Protein AF-A0A178CQE0-F1 (afdb_monomer_lite)

Radius of gyration: 18.45 Å; chains: 1; bounding box: 49×45×46 Å

Structure (mmCIF, N/CA/C/O backbone):
data_AF-A0A178CQE0-F1
#
_entry.id   AF-A0A178CQE0-F1
#
loop_
_atom_site.group_PDB
_atom_site.id
_atom_site.type_symbol
_atom_site.label_atom_id
_atom_site.label_alt_id
_atom_site.label_comp_id
_atom_site.label_asym_id
_atom_site.label_entity_id
_atom_site.label_seq_id
_atom_site.pdbx_PDB_ins_code
_atom_site.Cartn_x
_atom_site.Cartn_y
_atom_site.Cartn_z
_atom_site.occupancy
_atom_site.B_iso_or_equiv
_atom_site.auth_seq_id
_atom_site.auth_comp_id
_atom_site.auth_asym_id
_atom_site.auth_atom_id
_atom_site.pdbx_PDB_model_num
ATOM 1 N N . MET A 1 1 ? -0.374 -16.243 8.216 1.00 57.62 1 MET A N 1
ATOM 2 C CA . MET A 1 1 ? 0.678 -16.666 9.179 1.00 57.62 1 MET A CA 1
ATOM 3 C C . MET A 1 1 ? 1.559 -15.466 9.509 1.00 57.62 1 MET A C 1
ATOM 5 O O . MET A 1 1 ? 1.659 -14.575 8.674 1.00 57.62 1 MET A O 1
ATOM 9 N N . SER A 1 2 ? 2.169 -15.420 10.698 1.00 73.50 2 SER A N 1
ATOM 10 C CA . SER A 1 2 ? 3.112 -14.352 11.073 1.00 73.50 2 SER A CA 1
ATOM 11 C C . SER A 1 2 ? 4.415 -14.466 10.266 1.00 73.50 2 SER A C 1
ATOM 13 O O . SER A 1 2 ? 4.915 -15.575 10.083 1.00 73.50 2 SER A O 1
ATOM 15 N N . ARG A 1 3 ? 4.950 -13.339 9.777 1.00 84.81 3 ARG A N 1
ATOM 16 C CA . ARG A 1 3 ? 6.243 -13.252 9.071 1.00 84.81 3 ARG A CA 1
ATOM 17 C C . ARG A 1 3 ? 7.281 -12.580 9.967 1.00 84.81 3 ARG A C 1
ATOM 19 O O . ARG A 1 3 ? 6.940 -11.674 10.725 1.00 84.81 3 ARG A O 1
ATOM 26 N N . VAL A 1 4 ? 8.544 -12.989 9.861 1.00 81.56 4 VAL A N 1
ATOM 27 C CA . VAL A 1 4 ? 9.667 -12.300 10.524 1.00 81.56 4 VAL A CA 1
ATOM 28 C C . VAL A 1 4 ? 9.880 -10.938 9.863 1.00 81.56 4 VAL A C 1
ATOM 30 O O . VAL A 1 4 ? 9.739 -10.820 8.648 1.00 81.56 4 VAL A O 1
ATOM 33 N N . ASN A 1 5 ? 10.206 -9.906 10.644 1.00 75.81 5 ASN A N 1
ATOM 34 C CA . ASN A 1 5 ? 10.549 -8.592 10.111 1.00 75.81 5 ASN A CA 1
ATOM 35 C C . ASN A 1 5 ? 11.858 -8.681 9.295 1.00 75.81 5 ASN A C 1
ATOM 37 O O . ASN A 1 5 ? 12.919 -8.876 9.898 1.00 75.81 5 ASN A O 1
ATOM 41 N N . PRO A 1 6 ? 11.818 -8.511 7.959 1.00 72.31 6 PRO A N 1
ATOM 42 C CA . PRO A 1 6 ? 12.993 -8.692 7.104 1.00 72.31 6 PRO A CA 1
ATOM 43 C C . PRO A 1 6 ? 14.070 -7.627 7.343 1.00 72.31 6 PRO A C 1
ATOM 45 O O . PRO A 1 6 ? 15.233 -7.851 7.025 1.00 72.31 6 PRO A O 1
ATOM 48 N N . PHE A 1 7 ? 13.708 -6.505 7.973 1.00 70.50 7 PHE A N 1
ATOM 49 C CA . PHE A 1 7 ? 14.625 -5.410 8.301 1.00 70.50 7 PHE A CA 1
ATOM 50 C C . PHE A 1 7 ? 15.217 -5.510 9.715 1.00 70.50 7 PHE A C 1
ATOM 52 O O . PHE A 1 7 ? 16.078 -4.720 10.086 1.00 70.50 7 PHE A O 1
ATOM 59 N N . ALA A 1 8 ? 14.790 -6.497 10.509 1.00 68.31 8 ALA A N 1
ATOM 60 C CA . ALA A 1 8 ? 15.371 -6.803 11.818 1.00 68.31 8 ALA A CA 1
ATOM 61 C C . ALA A 1 8 ? 15.504 -8.328 12.042 1.00 68.31 8 ALA A C 1
ATOM 63 O O . ALA A 1 8 ? 15.003 -8.855 13.044 1.00 68.31 8 ALA A O 1
ATOM 64 N N . PRO A 1 9 ? 16.181 -9.061 11.131 1.00 61.88 9 PRO A N 1
ATOM 65 C CA . PRO A 1 9 ? 16.208 -10.526 11.146 1.00 61.88 9 PRO A CA 1
ATOM 66 C C . PRO A 1 9 ? 16.956 -11.096 12.359 1.00 61.88 9 PRO A C 1
ATOM 68 O O . PRO A 1 9 ? 16.633 -12.187 12.818 1.00 61.88 9 PRO A O 1
ATOM 71 N N . CYS A 1 10 ? 17.891 -10.329 12.937 1.00 66.00 10 CYS A N 1
ATOM 72 C CA . CYS A 1 10 ? 18.652 -10.659 14.154 1.00 66.00 10 CYS A CA 1
ATOM 73 C C . CYS A 1 10 ? 17.799 -11.112 15.337 1.00 66.00 10 CYS A C 1
ATOM 75 O O . CYS A 1 10 ? 18.276 -11.782 16.248 1.00 66.00 10 CYS A O 1
ATOM 77 N N . CYS A 1 11 ? 16.562 -10.641 15.360 1.00 72.69 11 CYS A N 1
ATOM 78 C CA . CYS A 1 11 ? 15.826 -10.450 16.587 1.00 72.69 11 CYS A CA 1
ATOM 79 C C . CYS A 1 11 ? 14.502 -11.227 16.573 1.00 72.69 11 CYS A C 1
ATOM 81 O O . CYS A 1 11 ? 13.725 -11.119 17.519 1.00 72.69 11 CYS A O 1
ATOM 83 N N . ASN A 1 12 ? 14.252 -11.989 15.493 1.00 74.75 12 ASN A N 1
ATOM 84 C CA . ASN A 1 12 ? 13.070 -12.822 15.246 1.00 74.75 12 ASN A CA 1
ATOM 85 C C . ASN A 1 12 ? 11.737 -12.128 15.589 1.00 74.75 12 ASN A C 1
ATOM 87 O O . ASN A 1 12 ? 10.771 -12.762 16.014 1.00 74.75 12 ASN A O 1
ATOM 91 N N . LYS A 1 13 ? 11.696 -10.796 15.448 1.00 79.12 13 LYS A N 1
ATOM 92 C CA . LYS A 1 13 ? 10.508 -10.001 15.753 1.00 79.12 13 LYS A CA 1
ATOM 93 C C . LYS A 1 13 ? 9.499 -10.154 14.615 1.00 79.12 13 LYS A C 1
ATOM 95 O O . LYS A 1 13 ? 9.911 -10.168 13.452 1.00 79.12 13 LYS A O 1
ATOM 100 N N . PRO A 1 14 ? 8.192 -10.234 14.913 1.00 83.00 14 PRO A N 1
ATOM 101 C CA . PRO A 1 14 ? 7.177 -10.273 13.873 1.00 83.00 14 PRO A CA 1
ATOM 102 C C . PRO A 1 14 ? 7.181 -8.970 13.063 1.00 83.00 14 PRO A C 1
ATOM 104 O O . PRO A 1 14 ? 7.406 -7.883 13.602 1.00 83.00 14 PRO A O 1
ATOM 107 N N . ARG A 1 15 ? 6.908 -9.077 11.761 1.00 85.00 15 ARG A N 1
ATOM 108 C CA . ARG A 1 15 ? 6.619 -7.945 10.877 1.00 85.00 15 ARG A CA 1
ATOM 109 C C . ARG A 1 15 ? 5.296 -7.317 11.324 1.00 85.00 15 ARG A C 1
ATOM 111 O O . ARG A 1 15 ? 4.239 -7.916 11.149 1.00 85.00 15 ARG A O 1
ATOM 118 N N . ARG A 1 16 ? 5.371 -6.130 11.928 1.00 83.88 16 ARG A N 1
ATOM 119 C CA . ARG A 1 16 ? 4.210 -5.306 12.294 1.00 83.88 16 ARG A CA 1
ATOM 120 C C . ARG A 1 16 ? 3.940 -4.302 11.175 1.00 83.88 16 ARG A C 1
ATOM 122 O O . ARG A 1 16 ? 4.886 -3.785 10.587 1.00 83.88 16 ARG A O 1
ATOM 129 N N . LEU A 1 17 ? 2.665 -4.047 10.905 1.00 84.44 17 LEU A N 1
ATOM 130 C CA . LEU A 1 17 ? 2.188 -3.054 9.943 1.00 84.44 17 LEU A CA 1
ATOM 131 C C . LEU A 1 17 ? 1.180 -2.156 10.654 1.00 84.44 17 LEU A C 1
ATOM 133 O O . LEU A 1 17 ? 0.413 -2.651 11.483 1.00 84.44 17 LEU A O 1
ATOM 137 N N . MET A 1 18 ? 1.180 -0.868 10.321 1.00 85.75 18 MET A N 1
ATOM 138 C CA . MET A 1 18 ? 0.133 0.061 10.735 1.00 85.75 18 MET A CA 1
ATOM 139 C C . MET A 1 18 ? -0.791 0.315 9.545 1.00 85.75 18 MET A C 1
ATOM 141 O O . MET A 1 18 ? -0.319 0.511 8.422 1.00 85.75 18 MET A O 1
ATOM 145 N N . LEU A 1 19 ? -2.100 0.270 9.788 1.00 85.12 19 LEU A N 1
ATOM 146 C CA . LEU A 1 19 ? -3.125 0.467 8.767 1.00 85.12 19 LEU A CA 1
ATOM 147 C C . LEU A 1 19 ? -4.058 1.593 9.193 1.00 85.12 19 LEU A C 1
ATOM 149 O O . LEU A 1 19 ? -4.543 1.592 10.324 1.00 85.12 19 LEU A O 1
ATOM 153 N N . THR A 1 20 ? -4.377 2.481 8.258 1.00 84.88 20 THR A N 1
ATOM 154 C CA . THR A 1 20 ? -5.465 3.450 8.423 1.00 84.88 20 THR A CA 1
ATOM 155 C C . THR A 1 20 ? -6.593 3.083 7.472 1.00 84.88 20 THR A C 1
ATOM 157 O O . THR A 1 20 ? -6.371 2.951 6.267 1.00 84.88 20 THR A O 1
ATOM 160 N N . LEU A 1 21 ? -7.800 2.897 8.008 1.00 85.50 21 LEU A N 1
ATOM 161 C CA . LEU A 1 21 ? -8.985 2.562 7.224 1.00 85.50 21 LEU A CA 1
ATOM 162 C C . LEU A 1 21 ? -9.891 3.784 7.073 1.00 85.50 21 LEU A C 1
ATOM 164 O O . LEU A 1 21 ? -10.230 4.438 8.055 1.00 85.50 21 LEU A O 1
ATOM 168 N N . TYR A 1 22 ? -10.344 4.022 5.844 1.00 85.19 22 TYR A N 1
ATOM 169 C CA . TYR A 1 22 ? -11.337 5.042 5.512 1.00 85.19 22 TYR A CA 1
ATOM 170 C C . TYR A 1 22 ? -12.576 4.372 4.902 1.00 85.19 22 TYR A C 1
ATOM 172 O O . TYR A 1 22 ? -12.705 4.316 3.673 1.00 85.19 22 TYR A O 1
ATOM 180 N N . PRO A 1 23 ? -13.466 3.790 5.727 1.00 81.00 23 PRO A N 1
ATOM 181 C CA . PRO A 1 23 ? -14.731 3.261 5.241 1.00 81.00 23 PRO A CA 1
ATOM 182 C C . PRO A 1 23 ? -15.715 4.406 4.927 1.00 81.00 23 PRO A C 1
ATOM 184 O O . PRO A 1 23 ? -15.718 5.427 5.624 1.00 81.00 23 PRO A O 1
ATOM 187 N N . PRO A 1 24 ? -16.570 4.261 3.900 1.00 78.62 24 PRO A N 1
ATOM 188 C CA . PRO A 1 24 ? -17.671 5.175 3.648 1.00 78.62 24 PRO A CA 1
ATOM 189 C C . PRO A 1 24 ? -18.620 5.150 4.841 1.00 78.62 24 PRO A C 1
ATOM 191 O O . PRO A 1 24 ? -18.894 4.094 5.404 1.00 78.62 24 PRO A O 1
ATOM 194 N N . ASN A 1 25 ? -19.123 6.322 5.213 1.00 74.81 25 ASN A N 1
ATOM 195 C CA . ASN A 1 25 ? -20.049 6.480 6.323 1.00 74.81 25 ASN A CA 1
ATOM 196 C C . ASN A 1 25 ? -21.122 7.508 5.971 1.00 74.81 25 ASN A C 1
ATOM 198 O O . ASN A 1 25 ? -20.837 8.529 5.340 1.00 74.81 25 ASN A O 1
ATOM 202 N N . THR A 1 26 ? -22.354 7.258 6.416 1.00 73.88 26 THR A N 1
ATOM 203 C CA . THR A 1 26 ? -23.436 8.248 6.356 1.00 73.88 26 THR A CA 1
ATOM 204 C C . THR A 1 26 ? -23.493 8.978 7.692 1.00 73.88 26 THR A C 1
ATOM 206 O O . THR A 1 26 ? -23.796 8.380 8.722 1.00 73.88 26 THR A O 1
ATOM 209 N N . CYS A 1 27 ? -23.173 10.270 7.688 1.00 67.94 27 CYS A N 1
ATOM 210 C CA . CYS A 1 27 ? -22.921 11.024 8.914 1.00 67.94 27 CYS A CA 1
ATOM 211 C C . CYS A 1 27 ? -24.097 11.954 9.230 1.00 67.94 27 CYS A C 1
ATOM 213 O O . CYS A 1 27 ? -24.461 12.781 8.397 1.00 67.94 27 CYS A O 1
ATOM 215 N N . GLN A 1 28 ? -24.651 11.875 10.443 1.00 73.81 28 GLN A N 1
ATOM 216 C CA . GLN A 1 28 ? -25.502 12.946 10.992 1.00 73.81 28 GLN A CA 1
ATOM 217 C C . GLN A 1 28 ? -24.718 13.901 11.900 1.00 73.81 28 GLN A C 1
ATOM 219 O O . GLN A 1 28 ? -25.097 15.060 12.056 1.00 73.81 28 GLN A O 1
ATOM 224 N N . GLN A 1 29 ? -23.621 13.419 12.486 1.00 81.56 29 GLN A N 1
ATOM 225 C CA . GLN A 1 29 ? -22.696 14.181 13.316 1.00 81.56 29 GLN A CA 1
ATOM 226 C C . GLN A 1 29 ? -21.266 13.798 12.940 1.00 81.56 29 GLN A C 1
ATOM 228 O O . GLN A 1 29 ? -20.994 12.645 12.602 1.00 81.56 29 GLN A O 1
ATOM 233 N N . THR A 1 30 ? -20.370 14.777 12.990 1.00 89.25 30 THR A N 1
ATOM 234 C CA . THR A 1 30 ? -18.947 14.614 12.693 1.00 89.25 30 THR A CA 1
ATOM 235 C C . THR A 1 30 ? -18.120 15.231 13.805 1.00 89.25 30 THR A C 1
ATOM 237 O O . THR A 1 30 ? -18.548 16.202 14.431 1.00 89.25 30 THR A O 1
ATOM 240 N N . GLU A 1 31 ? -16.915 14.720 13.995 1.00 91.44 31 GLU A N 1
ATOM 241 C CA . GLU A 1 31 ? -15.907 15.308 14.871 1.00 91.44 31 GLU A CA 1
ATOM 242 C C . GLU A 1 31 ? -14.611 15.563 14.093 1.00 91.44 31 GLU A C 1
ATOM 244 O O . GLU A 1 31 ? -14.434 15.080 12.971 1.00 91.44 31 GLU A O 1
ATOM 249 N N . TYR A 1 32 ? -13.716 16.349 14.685 1.00 91.19 32 TYR A N 1
ATOM 250 C CA . TYR A 1 32 ? -12.369 16.544 14.165 1.00 91.19 32 TYR A CA 1
ATOM 251 C C . TYR A 1 32 ? -11.387 15.725 14.992 1.00 91.19 32 TYR A C 1
ATOM 253 O O . TYR A 1 32 ? -11.338 15.863 16.214 1.00 91.19 32 TYR A O 1
ATOM 261 N N . ILE A 1 33 ? -10.583 14.915 14.313 1.00 89.81 33 ILE A N 1
ATOM 262 C CA . ILE A 1 33 ? -9.463 14.180 14.900 1.00 89.81 33 ILE A CA 1
ATOM 263 C C . ILE A 1 33 ? -8.157 14.680 14.299 1.00 89.81 33 ILE A C 1
ATOM 265 O O . ILE A 1 33 ? -8.128 15.185 13.175 1.00 89.81 33 ILE A O 1
ATOM 269 N N . THR A 1 34 ? -7.062 14.538 15.036 1.00 89.50 34 THR A N 1
ATOM 270 C CA . THR A 1 34 ? -5.733 14.896 14.535 1.00 89.50 34 THR A CA 1
ATOM 271 C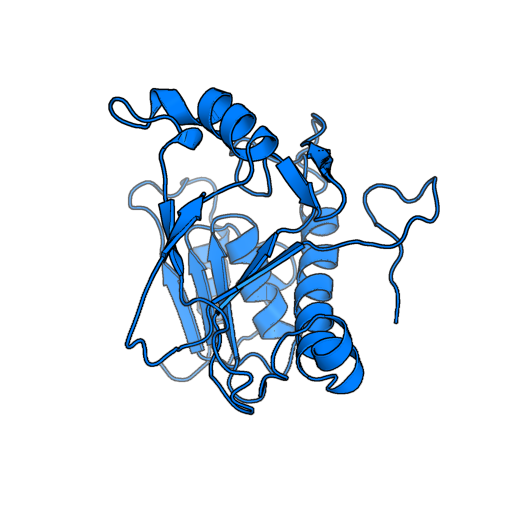 C . THR A 1 34 ? -5.366 14.024 13.332 1.00 89.50 34 THR A C 1
ATOM 273 O O . THR A 1 34 ? -5.620 12.821 13.328 1.00 89.50 34 THR A O 1
ATOM 276 N N . TYR A 1 35 ? -4.782 14.631 12.296 1.00 86.75 35 TYR A N 1
ATOM 277 C CA . TYR A 1 35 ? -4.401 13.944 11.059 1.00 86.75 35 TYR A CA 1
ATOM 278 C C . TYR A 1 35 ? -3.321 12.883 11.279 1.00 86.75 35 TYR A C 1
ATOM 280 O O . TYR A 1 35 ? -3.419 11.777 10.749 1.00 86.75 35 TYR A O 1
ATOM 288 N N . VAL A 1 36 ? -2.301 13.223 12.065 1.00 87.31 36 VAL A N 1
ATOM 289 C CA . VAL A 1 36 ? -1.191 12.340 12.427 1.00 87.31 36 VAL A CA 1
ATOM 290 C C . VAL A 1 36 ? -0.915 12.454 13.929 1.00 87.31 36 VAL A C 1
ATOM 292 O O . VAL A 1 36 ? -1.107 13.535 14.489 1.00 87.31 36 VAL A O 1
ATOM 295 N N . PRO A 1 37 ? -0.484 11.377 14.604 1.00 87.06 37 PRO A N 1
ATOM 296 C CA . PRO A 1 37 ? -0.163 11.439 16.028 1.00 87.06 37 PRO A CA 1
ATOM 297 C C . PRO A 1 37 ? 1.015 12.389 16.332 1.00 87.06 37 PRO A C 1
ATOM 299 O O . PRO A 1 37 ? 1.801 12.678 15.426 1.00 87.06 37 PRO A O 1
ATOM 302 N N . PRO A 1 38 ? 1.171 12.877 17.578 1.00 87.75 38 PRO A N 1
ATOM 303 C CA . PRO A 1 38 ? 2.093 13.971 17.899 1.00 87.75 38 PRO A CA 1
ATOM 304 C C . PRO A 1 38 ? 3.564 13.707 17.555 1.00 87.75 38 PRO A C 1
ATOM 306 O O . PRO A 1 38 ? 4.233 14.594 17.027 1.00 87.75 38 PRO A O 1
ATOM 309 N N . THR A 1 39 ? 4.087 12.502 17.814 1.00 87.94 39 THR A N 1
ATOM 310 C CA . THR A 1 39 ? 5.491 12.187 17.497 1.00 87.94 39 THR A CA 1
ATOM 311 C C . THR A 1 39 ? 5.698 12.155 15.987 1.00 87.94 39 THR A C 1
ATOM 313 O O . THR A 1 39 ? 6.651 12.740 15.467 1.00 87.94 39 THR A O 1
ATOM 316 N N . SER A 1 40 ? 4.752 11.555 15.267 1.00 85.62 40 SER A N 1
ATOM 317 C CA . SER A 1 40 ? 4.744 11.564 13.806 1.00 85.62 40 SER A CA 1
ATOM 318 C C . SER A 1 40 ? 4.614 12.975 13.218 1.00 85.62 40 SER A C 1
ATOM 320 O O . SER A 1 40 ? 5.302 13.311 12.254 1.00 85.62 40 SER A O 1
ATOM 322 N N . ALA A 1 41 ? 3.773 13.823 13.811 1.00 86.56 41 ALA A N 1
ATOM 323 C CA . ALA A 1 41 ? 3.553 15.204 13.395 1.00 86.56 41 ALA A CA 1
ATOM 324 C C . ALA A 1 41 ? 4.823 16.055 13.524 1.00 86.56 41 ALA A C 1
ATOM 326 O O . ALA A 1 41 ? 5.184 16.765 12.580 1.00 86.56 41 ALA A O 1
ATOM 327 N N . ALA A 1 42 ? 5.541 15.928 14.643 1.00 86.25 42 ALA A N 1
ATOM 328 C CA . ALA A 1 42 ? 6.809 16.614 14.864 1.00 86.25 42 ALA A CA 1
ATOM 329 C C . ALA A 1 42 ? 7.857 16.206 13.814 1.00 86.25 42 ALA A C 1
ATOM 331 O O . ALA A 1 42 ? 8.409 17.063 13.125 1.00 86.25 42 ALA A O 1
ATOM 332 N N . ALA A 1 43 ? 8.053 14.899 13.606 1.00 82.81 43 ALA A N 1
ATOM 333 C CA . ALA A 1 43 ? 9.029 14.391 12.641 1.00 82.81 43 ALA A CA 1
ATOM 334 C C . ALA A 1 43 ? 8.704 14.800 11.190 1.00 82.81 43 ALA A C 1
ATOM 336 O O . ALA A 1 43 ? 9.592 15.181 10.425 1.00 82.81 43 ALA A O 1
ATOM 337 N N . LEU A 1 44 ? 7.426 14.759 10.795 1.00 80.94 44 LEU A N 1
ATOM 338 C CA . LEU A 1 44 ? 6.994 15.212 9.469 1.00 80.94 44 LEU A CA 1
ATOM 339 C C . LEU A 1 44 ? 7.150 16.728 9.304 1.00 80.94 44 LEU A C 1
ATOM 341 O O . LEU A 1 44 ? 7.513 17.187 8.220 1.00 80.94 44 LEU A O 1
ATOM 345 N N . THR A 1 45 ? 6.913 17.509 10.358 1.00 83.81 45 THR A N 1
ATOM 346 C CA . THR A 1 45 ? 7.102 18.967 10.342 1.00 83.81 45 THR A CA 1
ATOM 347 C C . THR A 1 45 ? 8.572 19.333 10.185 1.00 83.81 45 THR A C 1
ATOM 349 O O . THR A 1 45 ? 8.892 20.192 9.364 1.00 83.81 45 THR A O 1
ATOM 352 N N . ASP A 1 46 ? 9.475 18.645 10.879 1.00 82.81 46 ASP A N 1
ATOM 353 C CA . ASP A 1 46 ? 10.916 18.879 10.749 1.00 82.81 46 ASP A CA 1
ATOM 354 C C . ASP A 1 46 ? 11.423 18.595 9.326 1.00 82.81 46 ASP A C 1
ATOM 356 O O . ASP A 1 46 ? 12.255 19.339 8.796 1.00 82.81 46 ASP A O 1
ATOM 360 N N . LEU A 1 47 ? 10.885 17.561 8.673 1.00 77.06 47 LEU A N 1
ATOM 361 C CA . LEU A 1 47 ? 11.274 17.192 7.310 1.00 77.06 47 LEU A CA 1
ATOM 362 C C . LEU A 1 47 ? 10.619 18.055 6.230 1.00 77.06 47 LEU A C 1
ATOM 364 O O . LEU A 1 47 ? 11.288 18.504 5.299 1.00 77.06 47 LEU A O 1
ATOM 368 N N . PHE A 1 48 ? 9.306 18.261 6.320 1.00 77.06 48 PHE A N 1
ATOM 369 C CA . PHE A 1 48 ? 8.500 18.815 5.230 1.00 77.06 48 PHE A CA 1
ATOM 370 C C . PHE A 1 48 ? 7.937 20.203 5.526 1.00 77.06 48 PHE A C 1
ATOM 372 O O . PHE A 1 48 ? 7.402 20.839 4.620 1.00 77.06 48 PHE A O 1
ATOM 379 N N . GLY A 1 49 ? 8.081 20.722 6.747 1.00 74.94 49 GLY A N 1
ATOM 380 C CA . GLY A 1 49 ? 7.522 22.016 7.150 1.00 74.94 49 GLY A CA 1
ATOM 381 C C . GLY A 1 49 ? 8.014 23.183 6.292 1.00 74.94 49 GLY A C 1
ATOM 382 O O . GLY A 1 49 ? 7.275 24.132 6.060 1.00 74.94 49 GLY A O 1
ATOM 383 N N . ARG A 1 50 ? 9.220 23.089 5.712 1.00 74.38 50 ARG A N 1
ATOM 384 C CA . ARG A 1 50 ? 9.739 24.091 4.756 1.00 74.38 50 ARG A CA 1
ATOM 385 C C . ARG A 1 50 ? 8.964 24.141 3.433 1.00 74.38 50 ARG A C 1
ATOM 387 O O . ARG A 1 50 ? 9.012 25.159 2.749 1.00 74.38 50 ARG A O 1
ATOM 394 N N . CYS A 1 51 ? 8.280 23.058 3.074 1.00 75.50 51 CYS A N 1
ATOM 395 C CA . CYS A 1 51 ? 7.460 22.939 1.868 1.00 75.50 51 CYS A CA 1
ATOM 396 C C . CYS A 1 51 ? 5.981 23.264 2.127 1.00 75.50 51 CYS A C 1
ATOM 398 O O . CYS A 1 51 ? 5.191 23.288 1.183 1.00 75.50 51 CYS A O 1
ATOM 400 N N . LEU A 1 52 ? 5.597 23.510 3.383 1.00 69.88 52 LEU A N 1
ATOM 401 C CA . LEU A 1 52 ? 4.236 23.854 3.770 1.00 69.88 52 LEU A CA 1
ATOM 402 C C . LEU A 1 52 ? 4.156 25.348 4.119 1.00 69.88 52 LEU A C 1
ATOM 404 O O . LEU A 1 52 ? 4.873 25.815 5.004 1.00 69.88 52 LEU A O 1
ATOM 408 N N . PRO A 1 53 ? 3.292 26.139 3.461 1.00 58.22 53 PRO A N 1
ATOM 409 C CA . PRO A 1 53 ? 3.143 27.547 3.806 1.00 58.22 53 PRO A CA 1
ATOM 410 C C . PRO A 1 53 ? 2.503 27.682 5.198 1.00 58.22 53 PRO A C 1
ATOM 412 O O . PRO A 1 53 ? 1.313 27.431 5.359 1.00 58.22 53 PRO A O 1
ATOM 415 N N . ASN A 1 54 ? 3.293 28.106 6.193 1.00 60.97 54 ASN A N 1
ATOM 416 C CA . ASN A 1 54 ? 2.864 28.429 7.565 1.00 60.97 54 ASN A CA 1
ATOM 417 C C . ASN A 1 54 ? 2.152 27.296 8.338 1.00 60.97 54 ASN A C 1
ATOM 419 O O . ASN A 1 54 ? 1.345 27.580 9.225 1.00 60.97 54 ASN A O 1
ATOM 423 N N . LEU A 1 55 ? 2.429 26.026 8.029 1.00 66.00 55 LEU A N 1
ATOM 424 C CA . LEU A 1 55 ? 1.722 24.888 8.624 1.00 66.00 55 LEU A CA 1
ATOM 425 C C . LEU A 1 55 ? 2.689 23.875 9.246 1.00 66.00 55 LEU A C 1
ATOM 427 O O . LEU A 1 55 ? 3.632 23.421 8.605 1.00 66.00 55 LEU A O 1
ATOM 431 N N . SER A 1 56 ? 2.395 23.519 10.498 1.00 76.06 56 SER A N 1
ATOM 432 C CA . SER A 1 56 ? 2.847 22.282 11.141 1.00 76.06 56 SER A CA 1
ATOM 433 C C . SER A 1 56 ? 1.838 21.170 10.841 1.00 76.06 56 SER A C 1
ATOM 435 O O . SER A 1 56 ? 0.642 21.444 10.684 1.00 76.06 56 SER A O 1
ATOM 437 N N . PHE A 1 57 ? 2.296 19.918 10.814 1.00 80.75 57 PHE A N 1
ATOM 438 C CA . PHE A 1 57 ? 1.403 18.757 10.778 1.00 80.75 57 PHE A CA 1
ATOM 439 C C . PHE A 1 57 ? 0.541 18.641 12.046 1.00 80.75 57 PHE A C 1
ATOM 441 O O . PHE A 1 57 ? -0.523 18.029 11.981 1.00 80.75 57 PHE A O 1
ATOM 448 N N . ASP A 1 58 ? 0.932 19.291 13.150 1.00 78.69 58 ASP A N 1
ATOM 449 C CA . ASP A 1 58 ? 0.202 19.285 14.430 1.00 78.69 58 ASP A CA 1
ATOM 450 C C . ASP A 1 58 ? -1.216 19.866 14.320 1.00 78.69 58 ASP A C 1
ATOM 452 O O . ASP A 1 58 ? -2.116 19.489 15.068 1.00 78.69 58 ASP A O 1
ATOM 456 N N . ASN A 1 59 ? -1.423 20.799 13.386 1.00 81.62 59 ASN A N 1
ATOM 457 C CA . ASN A 1 59 ? -2.692 21.511 13.219 1.00 81.62 59 ASN A CA 1
ATOM 458 C C . ASN A 1 59 ? -3.578 20.907 12.123 1.00 81.62 59 ASN A C 1
ATOM 460 O O . ASN A 1 59 ? -4.665 21.423 11.855 1.00 81.62 59 ASN A O 1
ATOM 464 N N . LEU A 1 60 ? -3.119 19.846 11.454 1.00 86.69 60 LEU A N 1
ATOM 465 C CA . LEU A 1 60 ? -3.912 19.170 10.438 1.00 86.69 60 LEU A CA 1
ATOM 466 C C . LEU A 1 60 ? -4.921 18.244 11.109 1.00 86.69 60 LEU A C 1
ATOM 468 O O . LEU A 1 60 ? -4.589 17.467 12.004 1.00 86.69 60 LEU A O 1
ATOM 472 N N . GLN A 1 61 ? -6.164 18.318 10.646 1.00 89.88 61 GLN A N 1
ATOM 473 C CA . GLN A 1 61 ? -7.268 17.535 11.180 1.00 89.88 61 GLN A CA 1
ATOM 474 C C . GLN A 1 61 ? -7.972 16.770 10.066 1.00 89.88 61 GLN A C 1
ATOM 476 O O . GLN A 1 61 ? -8.080 17.240 8.931 1.00 89.88 61 GLN A O 1
ATOM 481 N N . LEU A 1 62 ? -8.478 15.594 10.416 1.00 88.88 62 LEU A N 1
ATOM 482 C CA . LEU A 1 62 ? -9.422 14.830 9.618 1.00 88.88 62 LEU A CA 1
ATOM 483 C C . LEU A 1 62 ? -10.807 14.970 10.231 1.00 88.88 62 LEU A C 1
ATOM 485 O O . LEU A 1 62 ? -10.965 15.046 11.448 1.00 88.88 62 LEU A O 1
ATOM 489 N N . THR A 1 63 ? -11.822 14.965 9.380 1.00 89.38 63 THR A N 1
ATOM 490 C CA . THR A 1 63 ? -13.201 14.810 9.830 1.00 89.38 63 THR A CA 1
ATOM 491 C C . THR A 1 63 ? -13.500 13.322 9.978 1.00 89.38 63 THR A C 1
ATOM 493 O O . THR A 1 63 ? -13.341 12.565 9.019 1.00 89.38 63 THR A O 1
ATOM 496 N N . SER A 1 64 ? -13.932 12.901 11.164 1.00 86.56 64 SER A N 1
ATOM 497 C CA . SER A 1 64 ? -14.345 11.527 11.462 1.00 86.56 64 SER A CA 1
ATOM 498 C C . SER A 1 64 ? -15.797 11.472 11.935 1.00 86.56 64 SER A C 1
ATOM 500 O O . SER A 1 64 ? -16.446 12.490 12.193 1.00 86.56 64 SER A O 1
ATOM 502 N N . VAL A 1 65 ? -16.322 10.251 12.018 1.00 84.06 65 VAL A N 1
ATOM 503 C CA . VAL A 1 65 ? -17.668 9.962 12.512 1.00 84.06 65 VAL A CA 1
ATOM 504 C C . VAL A 1 65 ? -17.536 9.180 13.817 1.00 84.06 65 VAL A C 1
ATOM 506 O O . VAL A 1 65 ? -17.009 8.063 13.789 1.00 84.06 65 VAL A O 1
ATOM 509 N N . PRO A 1 66 ? -18.007 9.719 14.952 1.00 74.62 66 PRO A N 1
ATOM 510 C CA . PRO A 1 66 ? -17.953 9.012 16.224 1.00 74.62 66 PRO A CA 1
ATOM 511 C C . PRO A 1 66 ? -18.790 7.732 16.165 1.00 74.62 66 PRO A C 1
ATOM 513 O O . PRO A 1 66 ? -19.952 7.761 15.760 1.00 74.62 66 PRO A O 1
ATOM 516 N N . GLY A 1 67 ? -18.215 6.601 16.578 1.00 67.44 67 GLY A N 1
ATOM 517 C CA . GLY A 1 67 ? -18.939 5.325 16.639 1.00 67.44 67 GLY A CA 1
ATOM 518 C C . GLY A 1 67 ? -19.443 4.815 15.283 1.00 67.44 67 GLY A C 1
ATOM 519 O O . GLY A 1 67 ? -20.423 4.069 15.252 1.00 67.44 67 GLY A O 1
ATOM 520 N N . ALA A 1 68 ? -18.805 5.236 14.182 1.00 58.34 68 ALA A N 1
ATOM 521 C CA . ALA A 1 68 ? -19.170 4.862 12.821 1.00 58.34 68 ALA A CA 1
ATOM 522 C C . ALA A 1 68 ? -19.395 3.348 12.693 1.00 58.34 68 ALA A C 1
ATOM 524 O O . ALA A 1 68 ? -18.570 2.535 13.116 1.00 58.34 68 ALA A O 1
ATOM 525 N N . ALA A 1 69 ? -20.566 2.996 12.169 1.00 54.88 69 ALA A N 1
ATOM 526 C CA . ALA A 1 69 ? -21.114 1.658 12.237 1.00 54.88 69 ALA A CA 1
ATOM 527 C C . ALA A 1 69 ? -20.237 0.619 11.525 1.00 54.88 69 ALA A C 1
ATOM 529 O O . ALA A 1 69 ? -19.653 0.852 10.469 1.00 54.88 69 ALA A O 1
ATOM 530 N N . ARG A 1 70 ? -20.238 -0.581 12.111 1.00 57.47 70 ARG A N 1
ATOM 531 C CA . ARG A 1 70 ? -19.747 -1.849 11.562 1.00 57.47 70 ARG A CA 1
ATOM 532 C C . ARG A 1 70 ? -20.600 -2.302 10.367 1.00 57.47 70 ARG A C 1
ATOM 534 O O . ARG A 1 70 ? -21.172 -3.391 10.406 1.00 57.47 70 ARG A O 1
ATOM 541 N N . GLU A 1 71 ? -20.762 -1.475 9.338 1.00 55.59 71 GLU A N 1
ATOM 542 C CA . GLU A 1 71 ? -21.423 -1.938 8.119 1.00 55.59 71 GLU A CA 1
ATOM 543 C C . GLU A 1 71 ? -20.546 -3.016 7.472 1.00 55.59 71 GLU A C 1
ATOM 545 O O . GLU A 1 71 ? -19.399 -2.794 7.078 1.00 55.59 71 GLU A O 1
ATOM 550 N N . GLN A 1 72 ? -21.075 -4.237 7.458 1.00 53.72 72 GLN A N 1
ATOM 551 C CA . GLN A 1 72 ? -20.455 -5.371 6.793 1.00 53.72 72 GLN A CA 1
ATOM 552 C C . GLN A 1 72 ? -20.631 -5.165 5.280 1.00 53.72 72 GLN A C 1
ATOM 554 O O . GLN A 1 72 ? -21.740 -4.874 4.836 1.00 53.72 72 GLN A O 1
ATOM 559 N N . HIS A 1 73 ? -19.550 -5.333 4.506 1.00 57.22 73 HIS A N 1
ATOM 560 C CA . HIS A 1 73 ? -19.489 -5.177 3.037 1.00 57.22 73 HIS A CA 1
ATOM 561 C C . HIS A 1 73 ? -19.324 -3.749 2.475 1.00 57.22 73 HIS A C 1
ATOM 563 O O . HIS A 1 73 ? -19.799 -3.451 1.378 1.00 57.22 73 HIS A O 1
ATOM 569 N N . CYS A 1 74 ? -18.587 -2.875 3.162 1.00 61.34 74 CYS A N 1
ATOM 570 C CA . CYS A 1 74 ? -18.207 -1.568 2.614 1.00 61.34 74 CYS A CA 1
ATOM 571 C C . CYS A 1 74 ? -16.927 -1.627 1.761 1.00 61.34 74 CYS A C 1
ATOM 573 O O . CYS A 1 74 ? -15.965 -2.318 2.096 1.00 61.34 74 CYS A O 1
ATOM 575 N N . THR A 1 75 ? -16.877 -0.842 0.680 1.00 67.69 75 THR A N 1
ATOM 576 C CA . THR A 1 75 ? -15.621 -0.527 -0.023 1.00 67.69 75 THR A CA 1
ATOM 577 C C . THR A 1 75 ? -14.809 0.427 0.842 1.00 67.69 75 THR A C 1
ATOM 579 O O . THR A 1 75 ? -15.239 1.555 1.025 1.00 67.69 75 THR A O 1
ATOM 582 N N . ALA A 1 76 ? -13.654 0.017 1.364 1.00 75.50 76 ALA A N 1
ATOM 583 C CA . ALA A 1 76 ? -12.802 0.881 2.182 1.00 75.50 76 ALA A CA 1
ATOM 584 C C . ALA A 1 76 ? -11.457 1.149 1.500 1.00 75.50 76 ALA A C 1
ATOM 586 O O . ALA A 1 76 ? -10.887 0.263 0.861 1.00 75.50 76 ALA A O 1
ATOM 587 N N . SER A 1 77 ? -10.927 2.357 1.688 1.00 77.19 77 SER A N 1
ATOM 588 C CA . SER A 1 77 ? -9.529 2.646 1.367 1.00 77.19 77 SER A CA 1
ATOM 589 C C . SER A 1 77 ? -8.657 2.250 2.553 1.00 77.19 77 SER A C 1
ATOM 591 O O . SER A 1 77 ? -8.916 2.682 3.678 1.00 77.19 77 SER A O 1
ATOM 593 N N . ILE A 1 78 ? -7.626 1.444 2.301 1.00 76.56 78 ILE A N 1
ATOM 594 C CA . ILE A 1 78 ? -6.619 1.076 3.298 1.00 76.56 78 ILE A CA 1
ATOM 595 C C . ILE A 1 78 ? -5.321 1.778 2.925 1.00 76.56 78 ILE A C 1
ATOM 597 O O . ILE A 1 78 ? -4.763 1.527 1.857 1.00 76.56 78 ILE A O 1
ATOM 601 N N . LEU A 1 79 ? -4.833 2.634 3.816 1.00 78.12 79 LEU A N 1
ATOM 602 C CA . LEU A 1 79 ? -3.470 3.133 3.738 1.00 78.12 79 LEU A CA 1
ATOM 603 C C . LEU A 1 79 ? -2.567 2.174 4.512 1.00 78.12 79 LEU A C 1
ATOM 605 O O . LEU A 1 79 ? -2.716 2.014 5.724 1.00 78.12 79 LEU A O 1
ATOM 609 N N . LEU A 1 80 ? -1.654 1.524 3.792 1.00 75.19 80 LEU A N 1
ATOM 610 C CA . LEU A 1 80 ? -0.625 0.674 4.372 1.00 75.19 80 LEU A CA 1
ATOM 611 C C . LEU A 1 80 ? 0.598 1.529 4.698 1.00 75.19 80 LEU A C 1
ATOM 613 O O . LEU A 1 80 ? 1.229 2.070 3.793 1.00 75.19 80 LEU A O 1
ATOM 617 N N . SER A 1 81 ? 0.943 1.595 5.980 1.00 68.56 81 SER A N 1
ATOM 618 C CA . SER A 1 81 ? 2.166 2.230 6.465 1.00 68.56 81 SER A CA 1
ATOM 619 C C . SER A 1 81 ? 3.147 1.133 6.883 1.00 68.56 81 SER A C 1
ATOM 621 O O . SER A 1 81 ? 3.133 0.697 8.044 1.00 68.56 81 SER A O 1
ATOM 623 N N . PRO A 1 82 ? 3.965 0.609 5.949 1.00 60.31 82 PRO A N 1
ATOM 624 C CA . PRO A 1 82 ? 5.025 -0.307 6.324 1.00 60.31 82 PRO A CA 1
ATOM 625 C C . PRO A 1 82 ? 6.053 0.450 7.181 1.00 60.31 82 PRO A C 1
ATOM 627 O O . PRO A 1 82 ? 6.224 1.657 7.006 1.00 60.31 82 PRO A O 1
ATOM 630 N N . PRO A 1 83 ? 6.747 -0.235 8.105 1.00 59.25 83 PRO A N 1
ATOM 6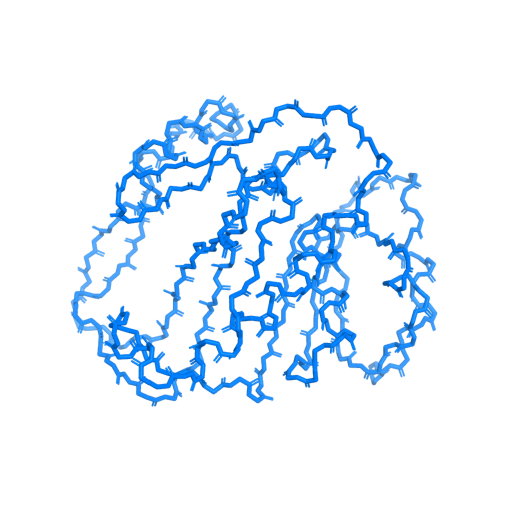31 C CA . PRO A 1 83 ? 7.860 0.347 8.838 1.00 59.25 83 PRO A CA 1
ATOM 632 C C . PRO A 1 83 ? 8.840 1.091 7.912 1.00 59.25 83 PRO A C 1
ATOM 634 O O . PRO A 1 83 ? 9.101 0.576 6.818 1.00 59.25 83 PRO A O 1
ATOM 637 N N . PRO A 1 84 ? 9.387 2.237 8.365 1.00 58.59 84 PRO A N 1
ATOM 638 C CA . PRO A 1 84 ? 10.351 3.051 7.633 1.00 58.59 84 PRO A 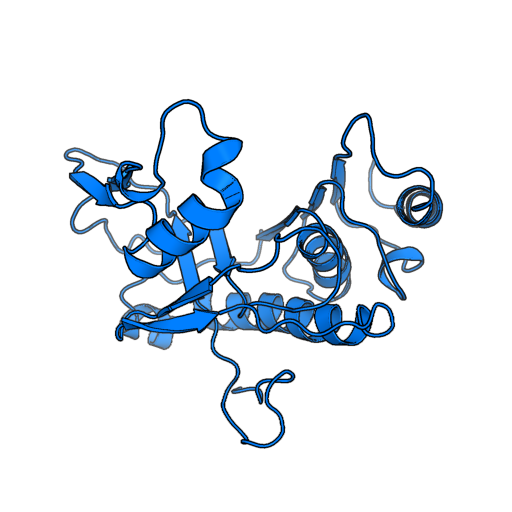CA 1
ATOM 639 C C . PRO A 1 84 ? 11.493 2.261 7.011 1.00 58.59 84 PRO A C 1
ATOM 641 O O . PRO A 1 84 ? 11.998 1.309 7.613 1.00 58.59 84 PRO A O 1
ATOM 644 N N . ASP A 1 85 ? 11.925 2.700 5.832 1.00 55.66 85 ASP A N 1
ATOM 645 C CA . ASP A 1 85 ? 12.881 1.980 4.997 1.00 55.66 85 ASP A CA 1
ATOM 646 C C . ASP A 1 85 ? 14.006 2.900 4.482 1.00 55.66 85 ASP A C 1
ATOM 648 O O . ASP A 1 85 ? 13.723 4.017 4.033 1.00 55.66 85 ASP A O 1
ATOM 652 N N . PRO A 1 86 ? 15.279 2.478 4.560 1.00 53.91 86 PRO A N 1
ATOM 653 C CA . PRO A 1 86 ? 16.401 3.388 4.356 1.00 53.91 86 PRO A CA 1
ATOM 654 C C . PRO A 1 86 ? 16.976 3.592 2.950 1.00 53.91 86 PRO A C 1
ATOM 656 O O . PRO A 1 86 ? 17.916 4.379 2.826 1.00 53.91 86 PRO A O 1
ATOM 659 N N . SER A 1 87 ? 16.507 2.932 1.888 1.00 40.06 87 SER A N 1
ATOM 660 C CA . SER A 1 87 ? 17.167 3.089 0.579 1.00 40.06 87 SER A CA 1
ATOM 661 C C . SER A 1 87 ? 16.447 4.072 -0.359 1.00 40.06 87 SER A C 1
ATOM 663 O O . SER A 1 87 ? 15.320 3.825 -0.778 1.00 40.06 87 SER A O 1
ATOM 665 N N . TYR A 1 88 ? 17.194 5.117 -0.739 1.00 38.84 88 TYR A N 1
ATOM 666 C CA . TYR A 1 88 ? 16.969 6.159 -1.753 1.00 38.84 88 TYR A CA 1
ATOM 667 C C . TYR A 1 88 ? 16.262 7.474 -1.370 1.00 38.84 88 TYR A C 1
ATOM 669 O O . TYR A 1 88 ? 15.084 7.517 -1.037 1.00 38.84 88 TYR A O 1
ATOM 677 N N . ASP A 1 89 ? 17.059 8.534 -1.569 1.00 35.06 89 ASP A N 1
ATOM 678 C CA . ASP A 1 89 ? 16.951 10.010 -1.626 1.00 35.06 89 ASP A CA 1
ATOM 679 C C . ASP A 1 89 ? 15.589 10.705 -1.862 1.00 35.06 89 ASP A C 1
ATOM 681 O O . ASP A 1 89 ? 15.482 11.745 -2.507 1.00 35.06 89 ASP A O 1
ATOM 685 N N . HIS A 1 90 ? 14.523 10.152 -1.310 1.00 39.06 90 HIS A N 1
ATOM 686 C CA . HIS A 1 90 ? 13.215 10.778 -1.212 1.00 39.06 90 HIS A CA 1
ATOM 687 C C . HIS A 1 90 ? 12.430 10.034 -0.129 1.00 39.06 90 HIS A C 1
ATOM 689 O O . HIS A 1 90 ? 12.093 8.863 -0.271 1.00 39.06 90 HIS A O 1
ATOM 695 N N . LEU A 1 91 ? 12.218 10.741 0.984 1.00 41.28 91 LEU A N 1
ATOM 696 C CA . LEU A 1 91 ? 11.658 10.337 2.284 1.00 41.28 91 LEU A CA 1
ATOM 697 C C . LEU A 1 91 ? 10.206 9.809 2.215 1.00 41.28 91 LEU A C 1
ATOM 699 O O . LEU A 1 91 ? 9.319 10.312 2.902 1.00 41.28 91 LEU A O 1
ATOM 703 N N . HIS A 1 92 ? 9.910 8.846 1.347 1.00 42.50 92 HIS A N 1
ATOM 704 C CA . HIS A 1 92 ? 8.533 8.523 0.958 1.00 42.50 92 HIS A CA 1
ATOM 705 C C . HIS A 1 92 ? 8.053 7.136 1.344 1.00 42.50 92 HIS A C 1
ATOM 707 O O . HIS A 1 92 ? 6.945 6.764 0.972 1.00 42.50 92 HIS A O 1
ATOM 713 N N . ASP A 1 93 ? 8.807 6.433 2.179 1.00 44.62 93 ASP A N 1
ATOM 714 C CA . ASP A 1 93 ? 8.299 5.253 2.857 1.00 44.62 93 ASP A CA 1
ATOM 715 C C . ASP A 1 93 ? 8.547 5.348 4.350 1.00 44.62 93 ASP A C 1
ATOM 717 O O . ASP A 1 93 ? 9.600 4.961 4.849 1.00 44.62 93 ASP A O 1
ATOM 721 N N . GLY A 1 94 ? 7.550 5.937 5.017 1.00 56.19 94 GLY A N 1
ATOM 722 C CA . GLY A 1 94 ? 7.493 6.174 6.452 1.00 56.19 94 GLY A CA 1
ATOM 723 C C . GLY A 1 94 ? 8.713 6.928 6.969 1.00 56.19 94 GLY A C 1
ATOM 724 O O . GLY A 1 94 ? 9.736 6.331 7.258 1.00 56.19 94 GLY A O 1
ATOM 725 N N . THR A 1 95 ? 8.623 8.238 7.185 1.00 63.28 95 THR A N 1
ATOM 726 C CA . THR A 1 95 ? 9.585 8.913 8.080 1.00 63.28 95 THR A CA 1
ATOM 727 C C . THR A 1 95 ? 9.601 8.236 9.452 1.00 63.28 95 THR A C 1
ATOM 729 O O . THR A 1 95 ? 10.643 8.045 10.076 1.00 63.28 95 THR A O 1
ATOM 732 N N . ILE A 1 96 ? 8.403 7.880 9.898 1.00 73.12 96 ILE A N 1
ATOM 733 C CA . ILE A 1 96 ? 8.095 7.341 11.203 1.00 73.12 96 ILE A CA 1
ATOM 734 C C . ILE A 1 96 ? 6.768 6.593 11.091 1.00 73.12 96 ILE A C 1
ATOM 736 O O . ILE A 1 96 ? 5.871 7.006 10.352 1.00 73.12 96 ILE A O 1
ATOM 740 N N . VAL A 1 97 ? 6.661 5.472 11.795 1.00 78.50 97 VAL A N 1
ATOM 741 C CA . VAL A 1 97 ? 5.404 4.754 12.002 1.00 78.50 97 VAL A CA 1
ATOM 742 C C . VAL A 1 97 ? 5.189 4.624 13.496 1.00 78.50 97 VAL A C 1
ATOM 744 O O . VAL A 1 97 ? 5.978 3.976 14.182 1.00 78.50 97 VAL A O 1
ATOM 747 N N . GLU A 1 98 ? 4.114 5.236 13.971 1.00 83.56 98 GLU A N 1
ATOM 748 C CA . GLU A 1 98 ? 3.674 5.209 15.361 1.00 83.56 98 GLU A CA 1
ATOM 749 C C . GLU A 1 98 ? 2.532 4.201 15.523 1.00 83.56 98 GLU A C 1
ATOM 751 O O . GLU A 1 98 ? 1.622 4.119 14.692 1.00 83.56 98 GLU A O 1
ATOM 756 N N . TYR A 1 99 ? 2.626 3.377 16.562 1.00 84.62 99 TYR A N 1
ATOM 757 C CA . TYR A 1 99 ? 1.683 2.311 16.877 1.00 84.62 99 TYR A CA 1
ATOM 758 C C . TYR A 1 99 ? 0.713 2.757 17.983 1.00 84.62 99 TYR A C 1
ATOM 760 O O . TYR A 1 99 ? 1.023 3.669 18.742 1.00 84.62 99 TYR A O 1
ATOM 768 N N . PRO A 1 100 ? -0.437 2.074 18.149 1.00 84.06 100 PRO A N 1
ATOM 769 C CA . PRO A 1 100 ? -1.418 2.419 19.187 1.00 84.06 100 PRO A CA 1
ATOM 770 C C . PRO A 1 100 ? -0.933 2.292 20.642 1.00 84.06 100 PRO A C 1
ATOM 772 O O . PRO A 1 100 ? -1.649 2.690 21.551 1.00 84.06 100 PRO A O 1
ATOM 775 N N . ASP A 1 101 ? 0.228 1.674 20.873 1.00 87.19 101 ASP A N 1
ATOM 776 C CA . ASP A 1 101 ? 0.871 1.535 22.186 1.00 87.19 101 ASP A CA 1
ATOM 777 C C . ASP A 1 101 ? 1.904 2.650 22.454 1.00 87.19 101 ASP A C 1
ATOM 779 O O . ASP A 1 101 ? 2.778 2.479 23.304 1.00 87.19 101 ASP A O 1
ATOM 783 N N . ASP A 1 102 ? 1.840 3.743 21.684 1.00 86.00 102 ASP A N 1
ATOM 784 C CA . ASP A 1 102 ? 2.774 4.879 21.645 1.00 86.00 102 ASP A CA 1
ATOM 785 C C . ASP A 1 102 ? 4.224 4.505 21.284 1.00 86.00 102 ASP A C 1
ATOM 787 O O . ASP A 1 102 ? 5.119 5.355 21.248 1.00 86.00 102 ASP A O 1
ATOM 791 N N . SER A 1 103 ? 4.496 3.229 20.977 1.00 84.88 103 SER A N 1
ATOM 792 C CA . SER A 1 103 ? 5.777 2.845 20.398 1.00 84.88 103 SER A CA 1
ATOM 793 C C . SER A 1 103 ? 5.847 3.320 18.954 1.00 84.88 103 SER A C 1
ATOM 795 O O . SER A 1 103 ? 4.848 3.357 18.239 1.00 84.88 103 SER A O 1
ATOM 797 N N . TYR A 1 104 ? 7.044 3.647 18.487 1.00 82.69 104 TYR A N 1
ATOM 798 C CA . TYR A 1 104 ? 7.254 4.052 17.107 1.00 82.69 104 TYR A CA 1
ATOM 799 C C . TYR A 1 104 ? 8.531 3.438 16.543 1.00 82.69 104 TYR A C 1
ATOM 801 O O . TYR A 1 104 ? 9.409 2.960 17.268 1.00 82.69 104 TYR A O 1
ATOM 809 N N . VAL A 1 105 ? 8.610 3.414 15.219 1.00 76.62 105 VAL A N 1
ATOM 810 C CA . VAL A 1 105 ? 9.821 3.088 14.467 1.00 76.62 105 VAL A CA 1
ATOM 811 C C . VAL A 1 105 ? 10.113 4.275 13.566 1.00 76.62 105 VAL A C 1
ATOM 813 O O . VAL A 1 105 ? 9.228 4.706 12.834 1.00 76.62 105 VAL A O 1
ATOM 816 N N . GLU A 1 106 ? 11.337 4.787 13.625 1.00 73.06 106 GLU A N 1
ATOM 817 C CA . GLU A 1 106 ? 11.849 5.835 12.736 1.00 73.06 106 GLU A CA 1
ATOM 818 C C . GLU A 1 106 ? 12.652 5.237 11.583 1.00 73.06 106 GLU A C 1
ATOM 820 O O . GLU A 1 106 ? 13.133 4.100 11.652 1.00 73.06 106 GLU A O 1
ATOM 825 N N . ASN A 1 107 ? 12.825 6.030 10.528 1.00 66.94 107 ASN A N 1
ATOM 826 C CA . ASN A 1 107 ? 13.782 5.714 9.481 1.00 66.94 107 ASN A CA 1
ATOM 827 C C . ASN A 1 107 ? 15.210 5.721 10.052 1.00 66.94 107 ASN A C 1
ATOM 829 O O . ASN A 1 107 ? 15.665 6.704 10.632 1.00 66.94 107 ASN A O 1
ATOM 833 N N . VAL A 1 108 ? 15.929 4.615 9.885 1.00 53.03 108 VAL A N 1
ATOM 834 C CA . VAL A 1 108 ? 17.344 4.496 10.253 1.00 53.03 108 VAL A CA 1
ATOM 835 C C . VAL A 1 108 ? 18.192 4.695 9.010 1.00 53.03 108 VAL A C 1
ATOM 837 O O . VAL A 1 108 ? 18.152 3.843 8.145 1.00 53.03 108 VAL A O 1
ATOM 840 N N . ASN A 1 109 ? 19.013 5.745 8.928 1.00 44.22 109 ASN A N 1
ATOM 841 C CA . ASN A 1 109 ? 19.913 5.975 7.786 1.00 44.22 109 ASN A CA 1
ATOM 842 C C . ASN A 1 109 ? 20.728 4.717 7.404 1.00 44.22 109 ASN A C 1
ATOM 844 O O . ASN A 1 109 ? 21.653 4.331 8.121 1.00 44.22 109 ASN A O 1
ATOM 848 N N . VAL A 1 110 ? 20.447 4.121 6.239 1.00 42.41 110 VAL A N 1
ATOM 849 C CA . VAL A 1 110 ? 21.283 3.072 5.627 1.00 42.41 110 VAL A CA 1
ATOM 850 C C . VAL A 1 110 ? 21.576 3.439 4.178 1.00 42.41 110 VAL A C 1
ATOM 852 O O . VAL A 1 110 ? 20.724 3.435 3.299 1.00 42.41 110 VAL A O 1
ATOM 855 N N . THR A 1 111 ? 22.841 3.728 3.923 1.00 43.69 111 THR A N 1
ATOM 856 C CA . THR A 1 111 ? 23.393 4.118 2.631 1.00 43.69 111 THR A CA 1
ATOM 857 C C . THR A 1 111 ? 23.692 2.891 1.766 1.00 43.69 111 THR A C 1
ATOM 859 O O . THR A 1 111 ? 24.831 2.437 1.705 1.00 43.69 111 THR A O 1
ATOM 862 N N . SER A 1 112 ? 22.699 2.316 1.077 1.00 50.22 112 SER A N 1
ATOM 863 C CA . SER A 1 112 ? 23.009 1.445 -0.072 1.00 50.22 112 SER A CA 1
ATOM 864 C C . SER A 1 112 ? 21.861 1.322 -1.089 1.00 50.22 112 SER A C 1
ATOM 866 O O . SER A 1 112 ? 20.854 0.677 -0.798 1.00 50.22 112 SER A O 1
ATOM 868 N N . PRO A 1 113 ? 22.043 1.888 -2.296 1.00 49.81 113 PRO A N 1
ATOM 869 C CA . PRO A 1 113 ? 21.222 1.681 -3.493 1.00 49.81 113 PRO A CA 1
ATOM 870 C C . PRO A 1 113 ? 20.928 0.233 -3.906 1.00 49.81 113 PRO A C 1
ATOM 872 O O . PRO A 1 113 ? 19.874 -0.043 -4.476 1.00 49.81 113 PRO A O 1
ATOM 875 N N . ASP A 1 114 ? 21.833 -0.704 -3.613 1.00 54.44 114 ASP A N 1
ATOM 876 C CA . ASP A 1 114 ? 21.849 -2.044 -4.226 1.00 54.44 114 ASP A CA 1
ATOM 877 C C . ASP A 1 114 ? 20.840 -3.031 -3.611 1.00 54.44 114 ASP A C 1
ATOM 879 O O . ASP A 1 114 ? 20.932 -4.245 -3.795 1.00 54.44 114 ASP A O 1
ATOM 883 N N . LYS A 1 115 ? 19.871 -2.529 -2.840 1.00 66.00 115 LYS A N 1
ATOM 884 C CA . LYS A 1 115 ? 18.967 -3.343 -2.018 1.00 66.00 115 LYS A CA 1
ATOM 885 C C . LYS A 1 115 ? 17.486 -3.130 -2.297 1.00 66.00 115 LYS A C 1
ATOM 887 O O . LYS A 1 115 ? 16.673 -3.727 -1.600 1.00 66.00 115 LYS A O 1
ATOM 892 N N . ILE A 1 116 ? 17.116 -2.376 -3.329 1.00 70.56 116 ILE A N 1
ATOM 893 C CA . ILE A 1 116 ? 15.710 -2.041 -3.611 1.00 70.56 116 ILE A CA 1
ATOM 894 C C . ILE A 1 116 ? 14.792 -3.274 -3.712 1.00 70.56 116 ILE A C 1
ATOM 896 O O . ILE A 1 116 ? 13.694 -3.271 -3.167 1.00 70.56 116 ILE A O 1
ATOM 900 N N . LEU A 1 117 ? 15.265 -4.381 -4.299 1.00 71.69 117 LEU A N 1
ATOM 901 C CA . LEU A 1 117 ? 14.494 -5.631 -4.363 1.00 71.69 117 LEU A CA 1
ATOM 902 C C . LEU A 1 117 ? 14.253 -6.250 -2.978 1.00 71.69 117 LEU A C 1
ATOM 904 O O . LEU A 1 117 ? 13.175 -6.774 -2.717 1.00 71.69 117 LEU A O 1
ATOM 908 N N . THR A 1 118 ? 15.209 -6.109 -2.053 1.00 75.06 118 THR A N 1
ATOM 909 C CA . THR A 1 118 ? 15.047 -6.559 -0.658 1.00 75.06 118 THR A CA 1
ATOM 910 C C . THR A 1 118 ? 14.005 -5.746 0.113 1.00 75.06 118 THR A C 1
ATOM 912 O O . THR A 1 118 ? 13.559 -6.172 1.176 1.00 75.06 118 THR A O 1
ATOM 915 N N . LEU A 1 119 ? 13.604 -4.592 -0.427 1.00 76.25 119 LEU A N 1
ATOM 916 C CA . LEU A 1 119 ? 12.545 -3.743 0.109 1.00 76.25 119 LEU A CA 1
ATOM 917 C C . LEU A 1 119 ? 11.197 -4.046 -0.538 1.00 76.25 119 LEU A C 1
ATOM 919 O O . LEU A 1 119 ? 10.166 -4.052 0.134 1.00 76.25 119 LEU A O 1
ATOM 923 N N . LEU A 1 120 ? 11.213 -4.311 -1.843 1.00 81.69 120 LEU A N 1
ATOM 924 C CA . LEU A 1 120 ? 10.024 -4.513 -2.657 1.00 81.69 120 LEU A CA 1
ATOM 925 C C . LEU A 1 120 ? 9.314 -5.832 -2.323 1.00 81.69 120 LEU A C 1
ATOM 927 O O . LEU A 1 120 ? 8.106 -5.836 -2.093 1.00 81.69 120 LEU A O 1
ATOM 931 N N . GLU A 1 121 ? 10.059 -6.933 -2.187 1.00 85.94 121 GLU A N 1
ATOM 932 C CA . GLU A 1 121 ? 9.498 -8.253 -1.853 1.00 85.94 121 GLU A CA 1
ATOM 933 C C . GLU A 1 121 ? 8.677 -8.256 -0.545 1.00 85.94 121 GLU A C 1
ATOM 935 O O . GLU A 1 121 ? 7.520 -8.699 -0.561 1.00 85.94 121 GLU A O 1
ATOM 940 N N . PRO A 1 122 ? 9.187 -7.727 0.591 1.00 85.75 122 PRO A N 1
ATOM 941 C CA . PRO A 1 122 ? 8.391 -7.581 1.804 1.00 85.75 122 PRO A CA 1
ATOM 942 C C . PRO A 1 122 ? 7.092 -6.806 1.612 1.00 85.75 122 PRO A C 1
ATOM 944 O O . PRO A 1 122 ? 6.083 -7.196 2.194 1.00 85.75 122 PRO A O 1
ATOM 947 N N . ARG A 1 123 ? 7.108 -5.736 0.808 1.00 87.81 123 ARG A N 1
ATOM 948 C CA . ARG A 1 123 ? 5.948 -4.865 0.575 1.00 87.81 123 ARG A CA 1
ATOM 949 C C . ARG A 1 123 ? 4.874 -5.564 -0.245 1.00 87.81 123 ARG A C 1
ATOM 951 O O . ARG A 1 123 ? 3.700 -5.483 0.103 1.00 87.81 123 ARG A O 1
ATOM 958 N N . ILE A 1 124 ? 5.271 -6.313 -1.273 1.00 90.94 124 ILE A N 1
ATOM 959 C CA . ILE A 1 124 ? 4.357 -7.164 -2.048 1.00 90.94 124 ILE A CA 1
ATOM 960 C C . ILE A 1 124 ? 3.667 -8.165 -1.111 1.00 90.94 124 ILE A C 1
ATOM 962 O O . ILE A 1 124 ? 2.443 -8.291 -1.116 1.00 90.94 124 ILE A O 1
ATOM 966 N N . ALA A 1 125 ? 4.436 -8.821 -0.236 1.00 91.56 125 ALA A N 1
ATOM 967 C CA . ALA A 1 125 ? 3.888 -9.747 0.754 1.00 91.56 125 ALA A CA 1
ATOM 968 C C . ALA A 1 125 ? 3.032 -9.050 1.831 1.00 91.56 125 ALA A C 1
ATOM 970 O O . ALA A 1 125 ? 2.090 -9.653 2.349 1.00 91.56 125 ALA A O 1
ATOM 971 N N . ASP A 1 126 ? 3.346 -7.798 2.184 1.00 91.88 126 ASP A N 1
ATOM 972 C CA . ASP A 1 126 ? 2.543 -6.976 3.093 1.00 91.88 126 ASP A CA 1
ATOM 973 C C . ASP A 1 126 ? 1.144 -6.724 2.498 1.00 91.88 126 ASP A C 1
ATOM 975 O O . ASP A 1 126 ? 0.163 -6.846 3.228 1.00 91.88 126 ASP A O 1
ATOM 979 N N . VAL A 1 127 ? 1.020 -6.487 1.183 1.00 93.44 127 VAL A N 1
ATOM 980 C CA . VAL A 1 127 ? -0.283 -6.310 0.509 1.00 93.44 127 VAL A CA 1
ATOM 981 C C . VAL A 1 127 ? -1.163 -7.554 0.648 1.00 93.44 127 VAL A C 1
ATOM 983 O O . VAL A 1 127 ? -2.272 -7.456 1.173 1.00 93.44 127 VAL A O 1
ATOM 986 N N . SER A 1 128 ? -0.675 -8.732 0.248 1.00 93.75 128 SER A N 1
ATOM 987 C CA . SER A 1 128 ? -1.440 -9.983 0.391 1.00 93.75 128 SER A CA 1
ATOM 988 C C . SER A 1 128 ? -1.792 -10.277 1.849 1.00 93.75 128 SER A C 1
ATOM 990 O O . SER A 1 128 ? -2.922 -10.658 2.152 1.00 93.75 128 SER A O 1
ATOM 992 N N . PHE A 1 129 ? -0.854 -10.029 2.771 1.00 93.00 129 PHE A N 1
ATOM 993 C CA . PHE A 1 129 ? -1.098 -10.185 4.203 1.00 93.00 129 PHE A CA 1
ATOM 994 C C . PHE A 1 129 ? -2.229 -9.274 4.692 1.00 93.00 129 PHE A C 1
ATOM 996 O O . PHE A 1 129 ? -3.081 -9.728 5.451 1.00 93.00 129 PHE A O 1
ATOM 1003 N N . VAL A 1 130 ? -2.274 -8.007 4.271 1.00 92.50 130 VAL A N 1
ATOM 1004 C CA . VAL A 1 130 ? -3.376 -7.104 4.631 1.00 92.50 130 VAL A CA 1
ATOM 1005 C C . VAL A 1 130 ? -4.702 -7.650 4.116 1.00 92.50 130 VAL A C 1
ATOM 1007 O O . VAL A 1 130 ? -5.638 -7.763 4.904 1.00 92.50 130 VAL A O 1
ATOM 1010 N N . LEU A 1 131 ? -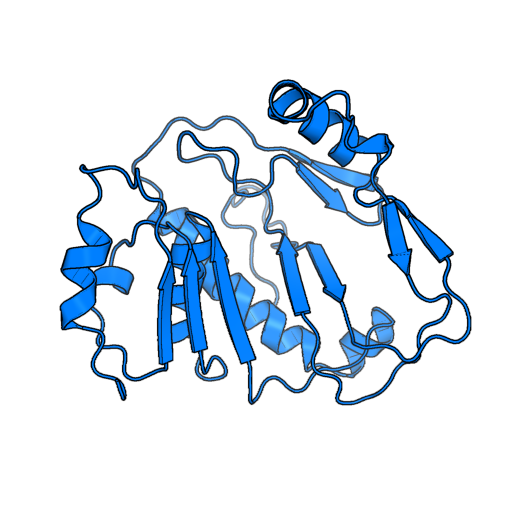4.776 -8.053 2.844 1.00 93.62 131 LEU A N 1
ATOM 1011 C CA . LEU A 1 131 ? -6.007 -8.584 2.245 1.00 93.62 131 LEU A CA 1
ATOM 1012 C C . LEU A 1 131 ? -6.511 -9.855 2.953 1.00 93.62 131 LEU A C 1
ATOM 1014 O O . LEU A 1 131 ? -7.715 -10.016 3.157 1.00 93.62 131 LEU A O 1
ATOM 1018 N N . ASP A 1 132 ? -5.607 -10.729 3.400 1.00 93.38 132 ASP A N 1
ATOM 1019 C CA . ASP A 1 132 ? -5.957 -11.913 4.199 1.00 93.38 132 ASP A CA 1
ATOM 1020 C C . ASP A 1 132 ? -6.535 -11.550 5.572 1.00 93.38 132 ASP A C 1
ATOM 1022 O O . ASP A 1 132 ? -7.427 -12.224 6.082 1.00 93.38 132 ASP A O 1
ATOM 1026 N N . ASN A 1 133 ? -6.025 -10.490 6.200 1.00 92.00 133 ASN A N 1
ATOM 1027 C CA . ASN A 1 133 ? -6.432 -10.119 7.553 1.00 92.00 133 ASN A CA 1
ATOM 1028 C C . ASN A 1 133 ? -7.708 -9.273 7.570 1.00 92.00 133 ASN A C 1
ATOM 1030 O O . ASN A 1 133 ? -8.520 -9.451 8.472 1.00 92.00 133 ASN A O 1
ATOM 1034 N N . VAL A 1 134 ? -7.939 -8.418 6.568 1.00 90.88 134 VAL A N 1
ATOM 1035 C CA . VAL A 1 134 ? -9.182 -7.625 6.477 1.00 90.88 134 VAL A CA 1
ATOM 1036 C C . VAL A 1 134 ? -10.389 -8.440 6.006 1.00 90.88 134 VAL A C 1
ATOM 1038 O O . VAL A 1 134 ? -11.517 -7.971 6.109 1.00 90.88 134 VAL A O 1
ATOM 1041 N N . THR A 1 135 ? -10.178 -9.667 5.521 1.00 91.31 135 THR A N 1
ATOM 1042 C CA . THR A 1 135 ? -11.248 -10.641 5.229 1.00 91.31 135 THR A CA 1
ATOM 1043 C C . THR A 1 135 ? -11.520 -11.587 6.405 1.00 91.31 135 THR A C 1
ATOM 1045 O O . THR A 1 135 ? -12.535 -12.286 6.423 1.00 91.31 135 THR A O 1
ATOM 1048 N N . ASN A 1 136 ? -10.651 -11.607 7.422 1.00 92.31 136 ASN A N 1
ATOM 1049 C CA . ASN A 1 136 ? -10.800 -12.458 8.597 1.00 92.31 136 ASN A CA 1
ATOM 1050 C C . ASN A 1 136 ? -11.756 -11.818 9.612 1.00 92.31 136 ASN A C 1
ATOM 1052 O O . ASN A 1 136 ? -11.346 -11.013 10.447 1.00 92.31 136 ASN A O 1
ATOM 1056 N N . GLY A 1 137 ? -13.027 -12.227 9.576 1.00 89.44 137 GLY A N 1
ATOM 1057 C CA . GLY A 1 137 ? -14.076 -11.681 10.443 1.00 89.44 137 GLY A CA 1
ATOM 1058 C C . GLY A 1 137 ? -13.743 -11.701 11.940 1.00 89.44 137 GLY A C 1
ATOM 1059 O O . GLY A 1 137 ? -14.013 -10.721 12.627 1.00 89.44 137 GLY A O 1
ATOM 1060 N N . THR A 1 138 ? -13.096 -12.758 12.442 1.00 92.00 138 THR A N 1
ATOM 1061 C CA . THR A 1 138 ? -12.703 -12.849 13.860 1.00 92.00 138 THR A CA 1
ATOM 1062 C C . THR A 1 138 ? -11.646 -11.810 14.224 1.00 92.00 138 THR A C 1
ATOM 1064 O O . THR A 1 138 ? -11.746 -11.170 15.269 1.00 92.00 138 THR A O 1
ATOM 1067 N N . LEU A 1 139 ? -10.636 -11.619 13.373 1.00 90.44 139 LEU A N 1
ATOM 1068 C CA . LEU A 1 139 ? -9.614 -10.600 13.608 1.00 90.44 139 LEU A CA 1
ATOM 1069 C C . LEU A 1 139 ? -10.197 -9.189 13.475 1.00 90.44 139 LEU A C 1
ATOM 1071 O O . LEU A 1 139 ? -9.931 -8.337 14.318 1.00 90.44 139 LEU A O 1
ATOM 1075 N N . CYS A 1 140 ? -11.010 -8.947 12.447 1.00 89.00 140 CYS A N 1
ATOM 1076 C CA . CYS A 1 140 ? -11.698 -7.674 12.256 1.00 89.00 140 CYS A CA 1
ATOM 1077 C C . CYS A 1 140 ? -12.549 -7.309 13.480 1.00 89.00 140 CYS A C 1
ATOM 1079 O O . CYS A 1 140 ? -12.468 -6.183 13.967 1.00 89.00 140 CYS A O 1
ATOM 1081 N N . GLU A 1 141 ? -13.287 -8.272 14.042 1.00 88.00 141 GLU A N 1
ATOM 1082 C CA . GLU A 1 141 ? -14.069 -8.076 15.264 1.00 88.00 141 GLU A CA 1
ATOM 1083 C C . GLU A 1 141 ? -13.191 -7.695 16.465 1.00 88.00 141 GLU A C 1
ATOM 1085 O O . GLU A 1 141 ? -13.526 -6.747 17.178 1.00 88.00 141 GLU A O 1
ATOM 1090 N N . GLN A 1 142 ? -12.053 -8.377 16.655 1.00 89.38 142 GLN A N 1
ATOM 1091 C CA . GLN A 1 142 ? -11.081 -8.068 17.714 1.00 89.38 142 GLN A CA 1
ATOM 1092 C C . GLN A 1 142 ? -10.468 -6.670 17.564 1.00 89.38 142 GLN A C 1
ATOM 1094 O O . GLN A 1 142 ? -10.235 -5.992 18.561 1.00 89.38 142 GLN A O 1
ATOM 1099 N N . LEU A 1 143 ? -10.219 -6.240 16.326 1.00 84.88 143 LEU A N 1
ATOM 1100 C CA . LEU A 1 143 ? -9.686 -4.916 16.000 1.00 84.88 143 LEU A CA 1
ATOM 1101 C C . LEU A 1 143 ? -10.768 -3.825 15.966 1.00 84.88 143 LEU A C 1
ATOM 1103 O O . LEU A 1 143 ? -10.444 -2.652 15.805 1.00 84.88 143 LEU A O 1
ATOM 1107 N N . GLY A 1 144 ? -12.045 -4.190 16.100 1.00 84.12 144 GLY A N 1
ATOM 1108 C CA . GLY A 1 144 ? -13.159 -3.247 16.033 1.00 84.12 144 GLY A CA 1
ATOM 1109 C C . GLY A 1 144 ? -13.425 -2.673 14.636 1.00 84.12 144 GLY A C 1
ATOM 1110 O O . GLY A 1 144 ? -14.089 -1.646 14.534 1.00 84.12 144 GLY A O 1
ATOM 1111 N N . ILE A 1 145 ? -12.950 -3.323 13.571 1.00 82.88 145 ILE A N 1
ATOM 1112 C CA . ILE A 1 145 ? -13.122 -2.893 12.173 1.00 82.88 145 ILE A CA 1
ATOM 1113 C C . ILE A 1 145 ? -14.101 -3.818 11.428 1.00 82.88 145 ILE A C 1
ATOM 1115 O O . ILE A 1 145 ? -14.276 -4.972 11.825 1.00 82.88 145 ILE A O 1
ATOM 1119 N N . PRO A 1 146 ? -14.757 -3.364 10.344 1.00 83.75 146 PRO A N 1
ATOM 1120 C CA . PRO A 1 146 ? -15.548 -4.255 9.501 1.00 83.75 146 PRO A CA 1
ATOM 1121 C C . PRO A 1 146 ? -14.649 -5.232 8.730 1.00 83.75 146 PRO A C 1
ATOM 1123 O O . PRO A 1 146 ? -13.529 -4.894 8.343 1.00 83.75 146 PRO A O 1
ATOM 1126 N N . SER A 1 147 ? -15.163 -6.433 8.458 1.00 88.06 147 SER A N 1
ATOM 1127 C CA . SER A 1 147 ? -14.581 -7.312 7.441 1.00 88.06 147 SER A CA 1
ATOM 1128 C C . SER A 1 147 ? -14.885 -6.764 6.048 1.00 88.06 147 SER A C 1
ATOM 1130 O O . SER A 1 147 ? -16.021 -6.366 5.770 1.00 88.06 147 SER A O 1
ATOM 1132 N N . LEU A 1 148 ? -13.891 -6.779 5.169 1.00 88.00 148 LEU A N 1
ATOM 1133 C CA . LEU A 1 148 ? -13.966 -6.191 3.837 1.00 88.00 148 LEU A CA 1
ATOM 1134 C C . LEU A 1 148 ? -14.067 -7.273 2.763 1.00 88.00 148 LEU A C 1
ATOM 1136 O O . LEU A 1 148 ? -13.417 -8.313 2.849 1.00 88.00 148 LEU A O 1
ATOM 1140 N N . ASP A 1 149 ? -14.851 -6.995 1.724 1.00 88.00 149 ASP A N 1
ATOM 1141 C CA . ASP A 1 149 ? -14.808 -7.764 0.482 1.00 88.00 149 ASP A CA 1
ATOM 1142 C C . ASP A 1 149 ? -13.595 -7.310 -0.343 1.00 88.00 149 ASP A C 1
ATOM 1144 O O . ASP A 1 149 ? -13.436 -6.123 -0.635 1.00 88.00 149 ASP A O 1
ATOM 1148 N N . THR A 1 150 ? -12.731 -8.258 -0.707 1.00 91.62 150 THR A N 1
ATOM 1149 C CA . THR A 1 150 ? -11.486 -7.997 -1.446 1.00 91.62 150 THR A CA 1
ATOM 1150 C C . THR A 1 150 ? -11.532 -8.487 -2.896 1.00 91.62 150 THR A C 1
ATOM 1152 O O . THR A 1 150 ? -10.542 -8.345 -3.617 1.00 91.62 150 THR A O 1
ATOM 1155 N N . ASP A 1 151 ? -12.678 -8.975 -3.385 1.00 88.31 151 ASP A N 1
ATOM 1156 C CA . ASP A 1 151 ? -12.823 -9.499 -4.754 1.00 88.31 151 ASP A CA 1
ATOM 1157 C C . ASP A 1 151 ? -12.644 -8.423 -5.841 1.00 88.31 151 ASP A C 1
ATOM 1159 O O . ASP A 1 151 ? -12.339 -8.725 -7.007 1.00 88.31 151 ASP A O 1
ATOM 1163 N N . ARG A 1 152 ? -12.841 -7.155 -5.457 1.00 88.69 152 ARG A N 1
ATOM 1164 C CA . ARG A 1 152 ? -12.733 -5.962 -6.309 1.00 88.69 152 ARG A CA 1
ATOM 1165 C C . ARG A 1 152 ? -11.741 -4.955 -5.740 1.00 88.69 152 ARG A C 1
ATOM 1167 O O . ARG A 1 152 ? -12.068 -3.788 -5.546 1.00 88.69 152 ARG A O 1
ATOM 1174 N N . THR A 1 153 ? -10.521 -5.408 -5.489 1.00 94.19 153 THR A N 1
ATOM 1175 C CA . THR A 1 153 ? -9.488 -4.553 -4.902 1.00 94.19 153 THR A CA 1
ATOM 1176 C C . THR A 1 153 ? -8.672 -3.845 -5.984 1.00 94.19 153 THR A C 1
ATOM 1178 O O . THR A 1 153 ? -8.284 -4.448 -6.989 1.00 94.19 153 THR A O 1
ATOM 1181 N N . ALA A 1 154 ? -8.386 -2.564 -5.767 1.00 94.12 154 ALA A N 1
ATOM 1182 C CA . ALA A 1 154 ? -7.396 -1.803 -6.518 1.00 94.12 154 ALA A CA 1
ATOM 1183 C C . ALA A 1 154 ? -6.210 -1.477 -5.606 1.00 94.12 154 ALA A C 1
ATOM 1185 O O . ALA A 1 154 ? -6.387 -1.281 -4.405 1.00 94.12 154 ALA A O 1
ATOM 1186 N N . THR A 1 155 ? -5.016 -1.398 -6.180 1.00 95.25 155 THR A N 1
ATOM 1187 C CA . THR A 1 155 ? -3.811 -0.957 -5.476 1.00 95.25 155 THR A CA 1
ATOM 1188 C C . THR A 1 155 ? -3.243 0.281 -6.149 1.00 95.25 155 THR A C 1
ATOM 1190 O O . THR A 1 155 ? -3.307 0.433 -7.371 1.00 95.25 155 THR A O 1
ATOM 1193 N N . PHE A 1 156 ? -2.704 1.195 -5.359 1.00 94.00 156 PHE A N 1
ATOM 1194 C CA . PHE A 1 156 ? -1.994 2.353 -5.869 1.00 94.00 156 PHE A CA 1
ATOM 1195 C C . PHE A 1 156 ? -0.923 2.770 -4.876 1.00 94.00 156 PHE A C 1
ATOM 1197 O O . PHE A 1 156 ? -1.064 2.568 -3.671 1.00 94.00 156 PHE A O 1
ATOM 1204 N N . GLY A 1 157 ? 0.136 3.385 -5.382 1.00 90.62 157 GLY A N 1
ATOM 1205 C CA . GLY A 1 157 ? 1.190 3.899 -4.528 1.00 90.62 157 GLY A CA 1
ATOM 1206 C C . GLY A 1 157 ? 2.071 4.899 -5.250 1.00 90.62 157 GLY A C 1
ATOM 1207 O O . GLY A 1 157 ? 2.011 5.042 -6.470 1.00 90.62 157 GLY A O 1
ATOM 1208 N N . HIS A 1 158 ? 2.865 5.613 -4.462 1.00 87.75 158 HIS A N 1
ATOM 1209 C CA . HIS A 1 158 ? 3.790 6.640 -4.922 1.00 87.75 158 HIS A CA 1
ATOM 1210 C C . HIS A 1 158 ? 5.237 6.172 -4.762 1.00 87.75 158 HIS A C 1
ATOM 1212 O O . HIS A 1 158 ? 5.538 5.500 -3.778 1.00 87.75 158 HIS A O 1
ATOM 1218 N N . SER A 1 159 ? 6.128 6.547 -5.686 1.00 86.19 159 SER A N 1
ATOM 1219 C CA . SER A 1 159 ? 7.552 6.177 -5.635 1.00 86.19 159 SER A CA 1
ATOM 1220 C C . SER A 1 159 ? 7.716 4.648 -5.494 1.00 86.19 159 SER A C 1
ATOM 1222 O O . SER A 1 159 ? 7.117 3.903 -6.271 1.00 86.19 159 SER A O 1
ATOM 1224 N N . LEU A 1 160 ? 8.448 4.140 -4.499 1.00 84.00 160 LEU A N 1
ATOM 1225 C CA . LEU A 1 160 ? 8.577 2.699 -4.242 1.00 84.00 160 LEU A CA 1
ATOM 1226 C C . LEU A 1 160 ? 7.227 2.014 -3.946 1.00 84.00 160 LEU A C 1
ATOM 1228 O O . LEU A 1 160 ? 7.022 0.850 -4.299 1.00 84.00 160 LEU A O 1
ATOM 1232 N N . GLY A 1 161 ? 6.256 2.739 -3.386 1.00 86.25 161 GLY A N 1
ATOM 1233 C CA . GLY A 1 161 ? 4.873 2.274 -3.267 1.00 86.25 161 GLY A CA 1
ATOM 1234 C C . GLY A 1 161 ? 4.185 2.089 -4.625 1.00 86.25 161 GLY A C 1
ATOM 1235 O O . GLY A 1 161 ? 3.340 1.210 -4.772 1.00 86.25 161 GLY A O 1
ATOM 1236 N N . GLY A 1 162 ? 4.559 2.875 -5.637 1.00 91.50 162 GLY A N 1
ATOM 1237 C CA . GLY A 1 162 ? 4.087 2.712 -7.014 1.00 91.50 162 GLY A CA 1
ATOM 1238 C C . GLY A 1 162 ? 4.632 1.439 -7.657 1.00 91.50 162 GLY A C 1
ATOM 1239 O O . GLY A 1 162 ? 3.865 0.683 -8.250 1.00 91.50 162 GLY A O 1
ATOM 1240 N N . ALA A 1 163 ? 5.916 1.143 -7.439 1.00 91.25 163 ALA A N 1
ATOM 1241 C CA . ALA A 1 163 ? 6.521 -0.138 -7.813 1.00 91.25 163 ALA A CA 1
ATOM 1242 C C . ALA A 1 163 ? 5.832 -1.314 -7.107 1.00 91.25 163 ALA A C 1
ATOM 1244 O O . ALA A 1 163 ? 5.437 -2.291 -7.733 1.00 91.25 163 ALA A O 1
ATOM 1245 N N . THR A 1 164 ? 5.595 -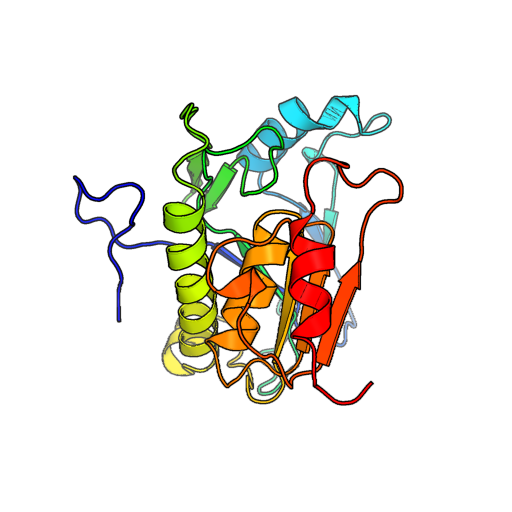1.169 -5.799 1.00 92.31 164 THR A N 1
ATOM 1246 C CA . THR A 1 164 ? 4.875 -2.163 -4.991 1.00 92.31 164 THR A CA 1
ATOM 1247 C C . THR A 1 164 ? 3.480 -2.424 -5.551 1.00 92.31 164 THR A C 1
ATOM 1249 O O . THR A 1 164 ? 3.053 -3.573 -5.615 1.00 92.31 164 THR A O 1
ATOM 1252 N N . ALA A 1 165 ? 2.759 -1.381 -5.974 1.00 93.88 165 ALA A N 1
ATOM 1253 C CA . ALA A 1 165 ? 1.431 -1.523 -6.560 1.00 93.88 165 ALA A CA 1
ATOM 1254 C C . ALA A 1 165 ? 1.456 -2.345 -7.863 1.00 93.88 165 ALA A C 1
ATOM 1256 O O . ALA A 1 165 ? 0.536 -3.127 -8.105 1.00 93.88 165 ALA A O 1
ATOM 1257 N N . VAL A 1 166 ? 2.506 -2.212 -8.677 1.00 93.94 166 VAL A N 1
ATOM 1258 C CA . VAL A 1 166 ? 2.688 -3.000 -9.908 1.00 93.94 166 VAL A CA 1
ATOM 1259 C C . VAL A 1 166 ? 2.971 -4.452 -9.588 1.00 93.94 166 VAL A C 1
ATOM 1261 O O . VAL A 1 166 ? 2.251 -5.338 -10.048 1.00 93.94 166 VAL A O 1
ATOM 1264 N N . ASP A 1 167 ? 3.973 -4.701 -8.758 1.00 94.25 167 ASP A N 1
ATOM 1265 C CA . ASP A 1 167 ? 4.405 -6.062 -8.472 1.00 94.25 167 ASP A CA 1
ATOM 1266 C C . ASP A 1 167 ? 3.341 -6.829 -7.681 1.00 94.25 167 ASP A C 1
ATOM 1268 O O . ASP A 1 167 ? 3.077 -8.002 -7.949 1.00 94.25 167 ASP A O 1
ATOM 1272 N N . ALA A 1 168 ? 2.637 -6.151 -6.770 1.00 95.31 168 ALA A N 1
ATOM 1273 C CA . ALA A 1 168 ? 1.485 -6.731 -6.096 1.00 95.31 168 ALA A CA 1
ATOM 1274 C C . ALA A 1 168 ? 0.361 -7.054 -7.088 1.00 95.31 168 ALA A C 1
ATOM 1276 O O . ALA A 1 168 ? -0.213 -8.136 -6.996 1.00 95.31 168 ALA A O 1
ATOM 1277 N N . LEU A 1 169 ? 0.053 -6.182 -8.060 1.00 95.56 169 LEU A N 1
ATOM 1278 C CA . LEU A 1 169 ? -0.966 -6.474 -9.081 1.00 95.56 169 LEU A CA 1
ATOM 1279 C C . LEU A 1 169 ? -0.635 -7.751 -9.871 1.00 95.56 169 LEU A C 1
ATOM 1281 O O . LEU A 1 169 ? -1.544 -8.496 -10.239 1.00 95.56 169 LEU A O 1
ATOM 1285 N N . LEU A 1 170 ? 0.648 -8.012 -10.122 1.00 94.25 170 LEU A N 1
ATOM 1286 C CA . LEU A 1 170 ? 1.112 -9.217 -10.807 1.00 94.25 170 LEU A CA 1
ATOM 1287 C C . LEU A 1 170 ? 1.003 -10.465 -9.914 1.00 94.25 170 LEU A C 1
ATOM 1289 O O . LEU A 1 170 ? 0.534 -11.507 -10.378 1.00 94.25 170 LEU A O 1
ATOM 1293 N N . ALA A 1 171 ? 1.384 -10.353 -8.639 1.00 94.75 171 ALA A N 1
ATOM 1294 C CA . ALA A 1 171 ? 1.478 -11.480 -7.708 1.00 94.75 171 ALA A CA 1
ATOM 1295 C C . ALA A 1 171 ? 0.154 -11.855 -7.013 1.00 94.75 171 ALA A C 1
ATOM 1297 O O . ALA A 1 171 ? -0.078 -13.025 -6.709 1.00 94.75 171 ALA A O 1
ATOM 1298 N N . GLU A 1 172 ? -0.730 -10.890 -6.756 1.00 95.19 172 GLU A N 1
ATOM 1299 C CA . GLU A 1 172 ? -1.921 -11.071 -5.922 1.00 95.19 172 GLU A CA 1
ATOM 1300 C C . GLU A 1 172 ? -3.196 -11.136 -6.782 1.00 95.19 172 GLU A C 1
ATOM 1302 O O . GLU A 1 172 ? -3.606 -10.124 -7.358 1.00 95.19 172 GLU A O 1
ATOM 1307 N N . PRO A 1 173 ? -3.865 -12.298 -6.898 1.00 93.88 173 PRO A N 1
ATOM 1308 C CA . PRO A 1 173 ? -5.023 -12.482 -7.780 1.00 93.88 173 PRO A CA 1
ATOM 1309 C C . PRO A 1 173 ? -6.257 -11.641 -7.415 1.00 93.88 173 PRO A C 1
ATOM 1311 O O . PRO A 1 173 ? -7.079 -11.377 -8.296 1.00 93.88 173 PRO A O 1
ATOM 1314 N N . ARG A 1 174 ? -6.398 -11.195 -6.159 1.00 95.00 174 ARG A N 1
ATOM 1315 C CA . ARG A 1 174 ? -7.509 -10.320 -5.733 1.00 95.00 174 ARG A CA 1
ATOM 1316 C C . ARG A 1 174 ? -7.404 -8.896 -6.291 1.00 95.00 174 ARG A C 1
ATOM 1318 O O . ARG A 1 174 ? -8.420 -8.211 -6.422 1.00 95.00 174 ARG A O 1
ATOM 1325 N N . LEU A 1 175 ? -6.202 -8.446 -6.661 1.00 95.00 175 LEU A N 1
ATOM 1326 C CA . LEU A 1 175 ? -5.989 -7.115 -7.230 1.00 95.00 175 LEU A CA 1
ATOM 1327 C C . LEU A 1 175 ? -6.422 -7.064 -8.700 1.00 95.00 175 LEU A C 1
ATOM 1329 O O . LEU A 1 175 ? -5.927 -7.803 -9.549 1.00 95.00 175 LEU A O 1
ATOM 1333 N N . ARG A 1 176 ? -7.348 -6.162 -9.026 1.00 93.94 176 ARG A N 1
ATOM 1334 C CA . ARG A 1 176 ? -7.923 -6.010 -10.375 1.00 93.94 176 ARG A CA 1
ATOM 1335 C C . ARG A 1 176 ? -7.345 -4.832 -11.149 1.00 93.94 176 ARG A C 1
ATOM 1337 O O . ARG A 1 176 ? -7.364 -4.850 -12.379 1.00 93.94 176 ARG A O 1
ATOM 1344 N N . VAL A 1 177 ? -6.885 -3.815 -10.424 1.00 93.94 177 VAL A N 1
ATOM 1345 C CA . VAL A 1 177 ? -6.391 -2.549 -10.968 1.00 93.94 177 VAL A CA 1
ATOM 1346 C C . VAL A 1 177 ? -5.156 -2.114 -10.187 1.00 93.94 177 VAL A C 1
ATOM 1348 O O . VAL A 1 177 ? -5.150 -2.214 -8.959 1.00 93.94 177 VAL A O 1
ATOM 1351 N N . GLY A 1 178 ? -4.139 -1.617 -10.887 1.00 93.81 178 GLY A N 1
ATOM 1352 C CA . GLY A 1 178 ? -2.955 -0.999 -10.287 1.00 93.81 178 GLY A CA 1
ATOM 1353 C C . GLY A 1 178 ? -2.743 0.429 -10.777 1.00 93.81 178 GLY A C 1
ATOM 1354 O O . GLY A 1 178 ? -3.033 0.743 -11.932 1.00 93.81 178 GLY A O 1
ATOM 1355 N N . CYS A 1 179 ? -2.205 1.291 -9.922 1.00 94.56 179 CYS A N 1
ATOM 1356 C CA . CYS A 1 179 ? -1.736 2.618 -10.307 1.00 94.56 179 CYS A CA 1
ATOM 1357 C C . CYS A 1 179 ? -0.336 2.864 -9.744 1.00 94.56 179 CYS A C 1
ATOM 1359 O O . CYS A 1 179 ? -0.141 2.908 -8.527 1.00 94.56 179 CYS A O 1
ATOM 1361 N N . ASN A 1 180 ? 0.627 3.046 -10.643 1.00 94.06 180 ASN A N 1
ATOM 1362 C CA . ASN A 1 180 ? 1.968 3.479 -10.291 1.00 94.06 180 ASN A CA 1
ATOM 1363 C C . ASN A 1 180 ? 2.058 4.998 -10.452 1.00 94.06 180 ASN A C 1
ATOM 1365 O O . ASN A 1 180 ? 2.041 5.525 -11.571 1.00 94.06 180 ASN A O 1
ATOM 1369 N N . ARG A 1 181 ? 2.152 5.698 -9.319 1.00 93.38 181 ARG A N 1
ATOM 1370 C CA . ARG A 1 181 ? 2.367 7.140 -9.277 1.00 93.38 181 ARG A CA 1
ATOM 1371 C C . ARG A 1 181 ? 3.860 7.430 -9.153 1.00 93.38 181 ARG A C 1
ATOM 1373 O O . ARG A 1 181 ? 4.411 7.457 -8.055 1.00 93.38 181 ARG A O 1
ATOM 1380 N N . ASP A 1 182 ? 4.477 7.695 -10.295 1.00 90.69 182 ASP A N 1
ATOM 1381 C CA . ASP A 1 182 ? 5.846 8.199 -10.427 1.00 90.69 182 ASP A CA 1
ATOM 1382 C C . ASP A 1 182 ? 6.951 7.287 -9.851 1.00 90.69 182 ASP A C 1
ATOM 1384 O O . ASP A 1 182 ? 8.052 7.742 -9.559 1.00 90.69 182 ASP A O 1
ATOM 1388 N N . GLY A 1 183 ? 6.675 5.991 -9.678 1.00 89.31 183 GLY A N 1
ATOM 1389 C CA . GLY A 1 183 ? 7.625 5.004 -9.169 1.00 89.31 183 GLY A CA 1
ATOM 1390 C C . GLY A 1 183 ? 8.432 4.321 -10.264 1.00 89.31 183 GLY A C 1
ATOM 1391 O O . GLY A 1 183 ? 7.871 3.892 -11.270 1.00 89.31 183 GLY A O 1
ATOM 1392 N N . GLY A 1 184 ? 9.741 4.163 -10.059 1.00 90.69 184 GLY A N 1
ATOM 1393 C CA . GLY A 1 184 ? 10.545 3.250 -10.877 1.00 90.69 184 GLY A CA 1
ATOM 1394 C C . GLY A 1 184 ? 10.121 1.795 -10.706 1.00 90.69 184 GLY A C 1
ATOM 1395 O O . GLY A 1 184 ? 9.452 1.449 -9.739 1.00 90.69 184 GLY A O 1
ATOM 1396 N N . LEU A 1 185 ? 10.486 0.952 -11.665 1.00 92.19 185 LEU A N 1
ATOM 1397 C CA . LEU A 1 185 ? 10.232 -0.484 -11.644 1.00 92.19 185 LEU A CA 1
ATOM 1398 C C . LEU A 1 185 ? 11.557 -1.238 -11.620 1.00 92.19 185 LEU A C 1
ATOM 1400 O O . LEU A 1 185 ? 12.563 -0.768 -12.153 1.00 92.19 185 LEU A O 1
ATOM 1404 N N . TRP A 1 186 ? 11.539 -2.420 -11.010 1.00 90.31 186 TRP A N 1
ATOM 1405 C CA . TRP A 1 186 ? 12.700 -3.292 -10.863 1.00 90.31 186 TRP A CA 1
ATOM 1406 C C . TRP A 1 186 ? 12.299 -4.745 -11.096 1.00 90.31 186 TRP A C 1
ATOM 1408 O O . TRP A 1 186 ? 11.149 -5.117 -10.878 1.00 90.31 186 TRP A O 1
ATOM 1418 N N . GLY A 1 187 ? 13.260 -5.565 -1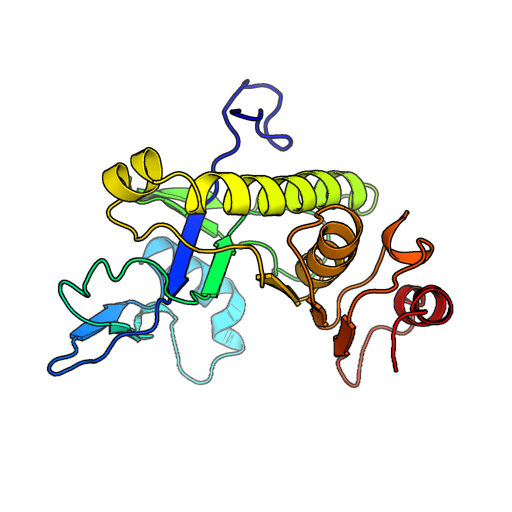1.525 1.00 89.69 187 GLY A N 1
ATOM 1419 C CA . GLY A 1 187 ? 13.066 -7.005 -11.697 1.00 89.69 187 GLY A CA 1
ATOM 1420 C C . GLY A 1 187 ? 11.849 -7.353 -12.559 1.00 89.69 187 GLY A C 1
ATOM 1421 O O . GLY A 1 187 ? 11.632 -6.771 -13.624 1.00 89.69 187 GLY A O 1
ATOM 1422 N N . ASP A 1 188 ? 11.056 -8.300 -12.066 1.00 90.31 188 ASP A N 1
ATOM 1423 C CA . ASP A 1 188 ? 9.865 -8.834 -12.727 1.00 90.31 188 ASP A CA 1
ATOM 1424 C C . ASP A 1 188 ? 8.794 -7.767 -13.008 1.00 90.31 188 ASP A C 1
ATOM 1426 O O . ASP A 1 188 ? 8.095 -7.851 -14.020 1.00 90.31 188 ASP A O 1
ATOM 1430 N N . GLY A 1 189 ? 8.716 -6.714 -12.188 1.00 91.19 189 GLY A N 1
ATOM 1431 C CA . GLY A 1 189 ? 7.820 -5.577 -12.403 1.00 91.19 189 GLY A CA 1
ATOM 1432 C C . GLY A 1 189 ? 8.038 -4.850 -13.729 1.00 91.19 189 GLY A C 1
ATOM 1433 O O . GLY A 1 189 ? 7.116 -4.218 -14.244 1.00 91.19 189 GLY A O 1
ATOM 1434 N N . ILE A 1 190 ? 9.237 -4.957 -14.319 1.00 94.69 190 ILE A N 1
ATOM 1435 C CA . ILE A 1 190 ? 9.546 -4.377 -15.630 1.00 94.69 190 ILE A CA 1
ATOM 1436 C C . ILE A 1 190 ? 8.992 -5.261 -16.750 1.00 94.69 190 ILE A C 1
ATOM 1438 O O . ILE A 1 190 ? 8.357 -4.743 -17.664 1.00 94.69 190 ILE A O 1
ATOM 1442 N N . THR A 1 191 ? 9.218 -6.575 -16.705 1.00 95.12 191 THR A N 1
ATOM 1443 C CA . THR A 1 191 ? 9.108 -7.444 -17.893 1.00 95.12 191 THR A CA 1
ATOM 1444 C C . THR A 1 191 ? 7.998 -8.490 -17.838 1.00 95.12 191 THR A C 1
ATOM 1446 O O . THR A 1 191 ? 7.726 -9.139 -18.851 1.00 95.12 191 THR A O 1
ATOM 1449 N N . LEU A 1 192 ? 7.323 -8.679 -16.702 1.00 93.25 192 LEU A N 1
ATOM 1450 C CA . LEU A 1 192 ? 6.192 -9.599 -16.644 1.00 93.25 192 LEU A CA 1
ATOM 1451 C C . LEU A 1 192 ? 4.987 -9.046 -17.402 1.00 93.25 192 LEU A C 1
ATOM 1453 O O . LEU A 1 192 ? 4.585 -7.891 -17.259 1.00 93.25 192 LEU A O 1
ATOM 1457 N N . ILE A 1 193 ? 4.369 -9.925 -18.191 1.00 94.19 193 ILE A N 1
ATOM 1458 C CA . ILE A 1 193 ? 3.155 -9.606 -18.935 1.00 94.19 193 ILE A CA 1
ATOM 1459 C C . ILE A 1 193 ? 2.021 -9.325 -17.949 1.00 94.19 193 ILE A C 1
ATOM 1461 O O . ILE A 1 193 ? 1.606 -10.199 -17.187 1.00 94.19 193 ILE A O 1
ATOM 1465 N N . ASN A 1 194 ? 1.460 -8.124 -18.038 1.00 93.06 194 ASN A N 1
ATOM 1466 C CA . ASN A 1 194 ? 0.275 -7.725 -17.301 1.00 93.06 194 ASN A CA 1
ATOM 1467 C C . ASN A 1 194 ? -0.928 -7.613 -18.245 1.00 93.06 194 ASN A C 1
ATOM 1469 O O . ASN A 1 194 ? -0.895 -6.892 -19.244 1.00 93.06 194 ASN A O 1
ATOM 1473 N N . ILE A 1 195 ? -2.016 -8.298 -17.897 1.00 94.31 195 ILE A N 1
ATOM 1474 C CA . ILE A 1 195 ? -3.302 -8.225 -18.611 1.00 94.31 195 ILE A CA 1
ATOM 1475 C C . ILE A 1 195 ? -4.375 -7.437 -17.843 1.00 94.31 195 ILE A C 1
ATOM 1477 O O . ILE A 1 195 ? -5.488 -7.260 -18.344 1.00 94.31 195 ILE A O 1
ATOM 1481 N N . ARG A 1 196 ? -4.077 -7.010 -16.611 1.00 93.31 196 ARG A N 1
ATOM 1482 C CA . ARG A 1 196 ? -5.000 -6.300 -15.715 1.00 93.31 196 ARG A CA 1
ATOM 1483 C C . ARG A 1 196 ? -4.924 -4.792 -15.966 1.00 93.31 196 ARG A C 1
ATOM 1485 O O . ARG A 1 196 ? -3.951 -4.303 -16.534 1.00 93.31 196 ARG A O 1
ATOM 1492 N N . LEU A 1 197 ? -5.966 -4.055 -15.569 1.00 92.69 197 LEU A N 1
ATOM 1493 C CA . LEU A 1 197 ? -6.021 -2.605 -15.779 1.00 92.69 197 LEU A CA 1
ATOM 1494 C C . LEU A 1 197 ? -4.909 -1.911 -14.987 1.00 92.69 197 LEU A C 1
ATOM 1496 O O . LEU A 1 197 ? -4.722 -2.178 -13.799 1.00 92.69 197 LEU A O 1
ATOM 1500 N N . TYR A 1 198 ? -4.193 -1.011 -15.650 1.00 89.75 198 TYR A N 1
ATOM 1501 C CA . TYR A 1 198 ? -3.002 -0.388 -15.099 1.00 89.75 198 TYR A CA 1
ATOM 1502 C C . TYR A 1 198 ? -2.882 1.072 -15.533 1.00 89.75 198 TYR A C 1
ATOM 1504 O O . TYR A 1 198 ? -3.032 1.386 -16.714 1.00 89.75 198 TYR A O 1
ATOM 1512 N N . LEU A 1 199 ? -2.614 1.953 -14.569 1.00 92.62 199 LEU A N 1
ATOM 1513 C CA . LEU A 1 199 ? -2.362 3.373 -14.791 1.00 92.62 199 LEU A CA 1
ATOM 1514 C C . LEU A 1 199 ? -0.918 3.728 -14.417 1.00 92.62 199 LEU A C 1
ATOM 1516 O O . LEU A 1 199 ? -0.484 3.491 -13.290 1.00 92.62 199 LEU A O 1
ATOM 1520 N N . LEU A 1 200 ? -0.219 4.370 -15.351 1.00 92.06 200 LEU A N 1
ATOM 1521 C CA . LEU A 1 200 ? 1.022 5.099 -15.104 1.00 92.06 200 LEU A CA 1
ATOM 1522 C C . LEU A 1 200 ? 0.705 6.587 -14.951 1.00 92.06 200 LEU A C 1
ATOM 1524 O O . LEU A 1 200 ? 0.179 7.201 -15.879 1.00 92.06 200 LEU A O 1
ATOM 1528 N N . LEU A 1 201 ? 1.033 7.167 -13.796 1.00 92.94 201 LEU A N 1
ATOM 1529 C CA . LEU A 1 201 ? 0.894 8.600 -13.538 1.00 92.94 201 LEU A CA 1
ATOM 1530 C C . LEU A 1 201 ? 2.252 9.183 -13.150 1.00 92.94 201 LEU A C 1
ATOM 1532 O O . LEU A 1 201 ? 2.692 9.011 -12.018 1.00 92.94 201 LEU A O 1
ATOM 1536 N N . THR A 1 202 ? 2.905 9.885 -14.073 1.00 90.69 202 THR A N 1
ATOM 1537 C CA . THR A 1 202 ? 4.263 10.415 -13.880 1.00 90.69 202 THR A CA 1
ATOM 1538 C C . THR A 1 202 ? 4.271 11.928 -13.705 1.00 90.69 202 THR A C 1
ATOM 1540 O O . THR A 1 202 ? 3.470 12.643 -14.316 1.00 90.69 202 THR A O 1
ATOM 1543 N N . ALA A 1 203 ? 5.205 12.433 -12.903 1.00 88.88 203 ALA A N 1
ATOM 1544 C CA . ALA A 1 203 ? 5.478 13.859 -12.814 1.00 88.88 203 ALA A CA 1
ATOM 1545 C C . ALA A 1 203 ? 6.071 14.375 -14.135 1.00 88.88 203 ALA A C 1
ATOM 1547 O O . ALA A 1 203 ? 6.772 13.656 -14.849 1.00 88.88 203 ALA A O 1
ATOM 1548 N N . GLY A 1 204 ? 5.825 15.649 -14.461 1.00 89.00 204 GLY A N 1
ATOM 1549 C CA . GLY A 1 204 ? 6.359 16.261 -15.687 1.00 89.00 204 GLY A CA 1
ATOM 1550 C C . GLY A 1 204 ? 7.892 16.297 -15.743 1.00 89.00 204 GLY A C 1
ATOM 1551 O O . GLY A 1 204 ? 8.467 16.404 -16.820 1.00 89.00 204 GLY A O 1
ATOM 1552 N N . ASN A 1 205 ? 8.548 16.183 -14.588 1.00 87.75 205 ASN A N 1
ATOM 1553 C CA . ASN A 1 205 ? 9.995 16.122 -14.415 1.00 87.75 205 ASN A CA 1
ATOM 1554 C C . ASN A 1 205 ? 10.471 14.747 -13.907 1.00 87.75 205 ASN A C 1
ATOM 1556 O O . ASN A 1 205 ? 11.458 14.693 -13.171 1.00 87.75 205 ASN A O 1
ATOM 1560 N N . HIS A 1 206 ? 9.787 13.654 -14.279 1.00 84.81 206 HIS A N 1
ATOM 1561 C CA . HIS A 1 206 ? 10.234 12.298 -13.944 1.00 84.81 206 HIS A CA 1
ATOM 1562 C C . HIS A 1 206 ? 11.710 12.099 -14.344 1.00 84.81 206 HIS A C 1
ATOM 1564 O O . HIS A 1 206 ? 12.100 12.528 -15.439 1.00 84.81 206 HIS A O 1
ATOM 1570 N N . PRO A 1 207 ? 12.556 11.488 -13.492 1.00 83.62 207 PRO A N 1
ATOM 1571 C CA . PRO A 1 207 ? 13.990 11.471 -13.734 1.00 83.62 207 PRO A CA 1
ATOM 1572 C C . PRO A 1 207 ? 14.355 10.740 -15.028 1.00 83.62 207 PRO A C 1
ATOM 1574 O O . PRO A 1 207 ? 14.032 9.570 -15.206 1.00 83.62 207 PRO A O 1
ATOM 1577 N N . ALA A 1 208 ? 15.099 11.407 -15.913 1.00 85.75 208 ALA A N 1
ATOM 1578 C CA . ALA A 1 208 ? 15.444 10.865 -17.231 1.00 85.75 208 ALA A CA 1
ATOM 1579 C C . ALA A 1 208 ? 16.312 9.592 -17.185 1.00 85.75 208 ALA A C 1
ATOM 1581 O O . ALA A 1 208 ? 16.364 8.850 -18.161 1.00 85.75 208 ALA A O 1
ATOM 1582 N N . TRP A 1 209 ? 17.000 9.338 -16.066 1.00 85.44 209 TRP A N 1
ATOM 1583 C CA . TRP A 1 209 ? 17.766 8.107 -15.859 1.00 85.44 209 TRP A CA 1
ATOM 1584 C C . TRP A 1 209 ? 16.872 6.884 -15.620 1.00 85.44 209 TRP A C 1
ATOM 1586 O O . TRP A 1 209 ? 17.335 5.757 -15.774 1.00 85.44 209 TRP A O 1
ATOM 1596 N N . ASN A 1 210 ? 15.609 7.085 -15.241 1.00 87.69 210 ASN A N 1
ATOM 1597 C CA . ASN A 1 210 ? 14.672 6.006 -14.987 1.00 87.69 210 ASN A CA 1
ATOM 1598 C C . ASN A 1 210 ? 13.908 5.646 -16.269 1.00 87.69 210 ASN A C 1
ATOM 1600 O O . ASN A 1 210 ? 12.861 6.210 -16.581 1.00 87.69 210 ASN A O 1
ATOM 1604 N N . THR A 1 211 ? 14.434 4.678 -17.014 1.00 92.81 211 THR A N 1
ATOM 1605 C CA . THR A 1 211 ? 13.823 4.170 -18.252 1.00 92.81 211 THR A CA 1
ATOM 1606 C C . THR A 1 211 ? 12.818 3.043 -18.015 1.00 92.81 211 THR A C 1
ATOM 1608 O O . THR A 1 211 ? 12.094 2.666 -18.937 1.00 92.81 211 THR A O 1
ATOM 1611 N N . SER A 1 212 ? 12.713 2.543 -16.778 1.00 94.31 212 SER A N 1
ATOM 1612 C CA . SER A 1 212 ? 11.947 1.337 -16.435 1.00 94.31 212 SER A CA 1
ATOM 1613 C C . SER A 1 212 ? 10.463 1.412 -16.821 1.00 94.31 212 SER A C 1
ATOM 1615 O O . SER A 1 212 ? 9.880 0.413 -17.236 1.00 94.31 212 SER A O 1
ATOM 1617 N N . LEU A 1 213 ? 9.848 2.599 -16.766 1.00 92.69 213 LEU A N 1
ATOM 1618 C CA . LEU A 1 213 ? 8.450 2.799 -17.165 1.00 92.69 213 LEU A CA 1
ATOM 1619 C C . LEU A 1 213 ? 8.240 2.619 -18.672 1.00 92.69 213 LEU A C 1
ATOM 1621 O O . LEU A 1 213 ? 7.253 2.016 -19.099 1.00 92.69 213 LEU A O 1
ATOM 1625 N N . ALA A 1 214 ? 9.179 3.114 -19.480 1.00 93.25 214 ALA A N 1
ATOM 1626 C CA . ALA A 1 214 ? 9.147 2.940 -20.927 1.00 93.25 214 ALA A CA 1
ATOM 1627 C C . ALA A 1 214 ? 9.437 1.483 -21.314 1.00 93.25 214 ALA A C 1
ATOM 1629 O O . ALA A 1 214 ? 8.794 0.947 -22.215 1.00 93.25 214 ALA A O 1
ATOM 1630 N N . GLU A 1 215 ? 10.360 0.833 -20.603 1.00 95.62 215 GLU A N 1
ATOM 1631 C CA . GLU A 1 215 ? 10.683 -0.590 -20.769 1.00 95.62 215 GLU A CA 1
ATOM 1632 C C . GLU A 1 215 ? 9.521 -1.508 -20.378 1.00 95.62 215 GLU A C 1
ATOM 1634 O O . GLU A 1 215 ? 9.342 -2.559 -20.989 1.00 95.62 215 GLU A O 1
ATOM 1639 N N . ASN A 1 216 ? 8.707 -1.103 -19.400 1.00 94.75 216 ASN A N 1
ATOM 1640 C CA . ASN A 1 216 ? 7.548 -1.856 -18.935 1.00 94.75 216 ASN A CA 1
ATOM 1641 C C . ASN A 1 216 ? 6.335 -1.773 -19.865 1.00 94.75 216 ASN A C 1
ATOM 1643 O O . ASN A 1 216 ? 5.556 -2.723 -19.964 1.00 94.75 216 ASN A O 1
ATOM 1647 N N . TRP A 1 217 ? 6.165 -0.653 -20.569 1.00 92.19 217 TRP A N 1
ATOM 1648 C CA . TRP A 1 217 ? 4.978 -0.388 -21.383 1.00 92.19 217 TRP A CA 1
ATOM 1649 C C . TRP A 1 217 ? 4.621 -1.489 -22.405 1.00 92.19 217 TRP A C 1
ATOM 1651 O O . TRP A 1 217 ? 3.439 -1.830 -22.511 1.00 92.19 217 TRP A O 1
ATOM 1661 N N . PRO A 1 218 ? 5.579 -2.111 -23.128 1.00 94.25 218 PRO A N 1
ATOM 1662 C CA . PRO A 1 218 ? 5.291 -3.216 -24.046 1.00 94.25 218 PRO A CA 1
ATOM 1663 C C . PRO A 1 218 ? 4.645 -4.445 -23.389 1.00 94.25 218 PRO A C 1
ATOM 1665 O O . PRO A 1 218 ? 3.963 -5.204 -24.077 1.00 94.25 218 PRO A O 1
ATOM 1668 N N . TYR A 1 219 ? 4.823 -4.639 -22.079 1.00 94.44 219 TYR A N 1
ATOM 1669 C CA . TYR A 1 219 ? 4.294 -5.784 -21.331 1.00 94.44 219 TYR A CA 1
ATOM 1670 C C . TYR A 1 219 ? 2.879 -5.550 -20.779 1.00 94.44 219 TYR A C 1
ATOM 1672 O O . TYR A 1 219 ? 2.240 -6.480 -20.282 1.00 94.44 219 TYR A O 1
ATOM 1680 N N . GLN A 1 220 ? 2.341 -4.336 -20.930 1.00 92.62 220 GLN A N 1
ATOM 1681 C CA . GLN A 1 220 ? 0.973 -3.974 -20.554 1.00 92.62 220 GLN A CA 1
ATOM 1682 C C . GLN A 1 220 ? 0.013 -4.330 -21.704 1.00 92.62 220 GLN A C 1
ATOM 1684 O O . GLN A 1 220 ? -0.298 -3.521 -22.584 1.00 92.62 220 GLN A O 1
ATOM 1689 N N . THR A 1 221 ? -0.423 -5.591 -21.723 1.00 91.75 221 THR A N 1
ATOM 1690 C CA . THR A 1 221 ? -1.170 -6.226 -22.833 1.00 91.75 221 THR A CA 1
ATOM 1691 C C . THR A 1 221 ? -2.670 -6.385 -22.566 1.00 91.75 221 THR A C 1
ATOM 1693 O O . THR A 1 221 ? -3.392 -6.958 -23.383 1.00 91.75 221 THR A O 1
ATOM 1696 N N . GLY A 1 222 ? -3.150 -5.872 -21.430 1.00 84.06 222 GLY A N 1
ATOM 1697 C CA . GLY A 1 222 ? -4.568 -5.839 -21.078 1.00 84.06 222 GLY A CA 1
ATOM 1698 C C . GLY A 1 222 ? -5.423 -5.012 -22.042 1.00 84.06 222 GLY A C 1
ATOM 1699 O O . GLY A 1 222 ? -4.932 -4.394 -22.989 1.00 84.06 222 GLY A O 1
ATOM 1700 N N . ARG A 1 223 ? -6.739 -4.990 -21.797 1.00 74.62 223 ARG A N 1
ATOM 1701 C CA . ARG A 1 223 ? -7.658 -4.151 -22.582 1.00 74.62 223 ARG A CA 1
ATOM 1702 C C . ARG A 1 223 ? -7.266 -2.677 -22.422 1.00 74.62 223 ARG A C 1
ATOM 1704 O O . ARG A 1 223 ? -7.204 -2.193 -21.295 1.00 74.62 223 ARG A O 1
ATOM 1711 N N . LYS A 1 224 ? -6.996 -2.024 -23.554 1.00 59.22 224 LYS A N 1
ATOM 1712 C CA . LYS A 1 224 ? -6.698 -0.592 -23.673 1.00 59.22 224 LYS A CA 1
ATOM 1713 C C . LYS A 1 224 ? -7.976 0.204 -23.885 1.00 59.22 224 LYS A C 1
ATOM 1715 O O . LYS A 1 224 ? -8.881 -0.340 -24.560 1.00 59.22 224 LYS A O 1
#

Foldseek 3Di:
DWDADLVCNVPSDTFDKDKDKDWDFDAPDKDKDQPDDDVLQVLCCVVCVVVDDVDGSRPDIDIGHPCGDLPAATDMDMDIQGAADADDDDRFRPCKDADPVRDIHGHDHDDDNPCLVVVLVVLLVVVVVVLVQLQPCVNCVVVVHHRYDLQADAAEDEASSLQSQQVNCVVPNSHQEGERELYAHDDCSQAAADQGHYHYHHDPPRPPVRCSVVSRVVSDNHDD

pLDDT: mean 80.83, std 14.25, range [35.06, 95.62]

InterPro domains:
  IPR029058 Alpha/Beta hydrolase fold [G3DSA:3.40.50.1820] (73-222)
  IPR029058 Alpha/Beta hydrolase fold [SSF53474] (124-199)

Organism: NCBI:txid856822

Sequence (224 aa):
MSRVNPFAPCCNKPRRLMLTLYPPNTCQQTEYITYVPPTSAAALTDLFGRCLPNLSFDNLQLTSVPGAAREQHCTASILLSPPPDPSYDHLHDGTIVEYPDDSYVENVNVTSPDKILTLLEPRIADVSFVLDNVTNGTLCEQLGIPSLDTDRTATFGHSLGGATAVDALLAEPRLRVGCNRDGGLWGDGITLINIRLYLLLTAGNHPAWNTSLAENWPYQTGRK

Secondary structure (DSSP, 8-state):
---B-TT-GGGT-B---EEEEE-----SS-EEEESS-HHHHHHHHHHHGGGSTT--GGG-EEEE-TT----TT---EEEEEPPP---SSS--S-SEEE-TTS-EEE------GGGHHHHHHHHHHHHHHHHHHHT-HHHHHHHT------TTEEEEEETHHHHHHHHHHHH-TTEEEEEEES----THHHHS-B-SEEEEE--TT--TT--HHHHHGGGB-S--